Protein 2NUJ (pdb70)

Foldseek 3Di:
DDDAPDWDAPVNCVVLVNDPPFGTKGKDFDDPVQADPVAKRDPCVVVVVVVVRCPVVCVVLVQFPPDPFHWDKDWDDKDKDFADIHSWMWMKTDAWQDDDFFKTKKIWIWTGDPHIDTGMMMMTIIGTPGPVRDGGDTRDPSNQVCNCPVSVHPHD/DDDAPDWDAPVVCVVLVNDPPFGTKGKDFDDPVQADPVAKRDPCVVVVRVVVRCPVVCVVLVQAPPDDQHWDKDWDDKDKDFADIHSWMWMKTDAWQADDFFKTKKIWIWTRDVDTDTGMMMMIIMGTAGPVRPGTDTRDPSNVVSNCVPSVHPND

Nearest PDB structures (foldseek):
  2nuj-assembly1_A  TM=1.004E+00  e=1.899E-29  Jannaschia
  5byu-assembly1_A  TM=8.561E-01  e=5.286E-08  Legionella pneumophila subsp. pneumophila str. Philadelphia 1
  5v10-asse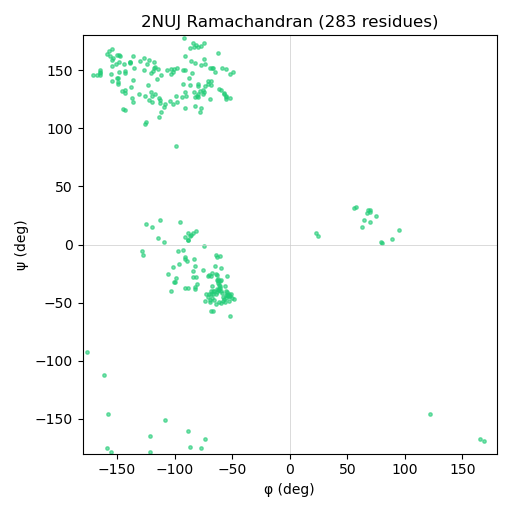mbly1_B-2  TM=8.901E-01  e=3.994E-07  Pseudomonas aeruginosa PAO1
  4k00-assembly1_A  TM=8.108E-01  e=1.228E-06  Synechocystis sp. PCC 6803 substr. Kazusa
  2cye-assembly3_C  TM=8.036E-01  e=7.005E-07  Thermus thermophilus HB8

B-factor: mean 29.9, std 9.18, range [13.01, 72.06]

Sequence (312 aa):
LPPYHTPLPAETLRALSIPAPWTFGLADRVRFGELDAIGHVNHTAYLLRRWYESFRLPFLKARHVTDYGPTSPRLVLKQVHCTYLAEGGEDYVITGRVSNNFRTTTSFTTEFACWRLGDAVECTSEGSAVVVLLNRDGSGRYPIPEAGRASFVTEDGVLAALPPYHTPLPAETLRALSIPAPWTFGLADRRVRFGELDAIGHVNHTAYLRRWYESFRLPFLKARHVTDYGPTSPRLVLKQVHCTYLAEGGEDYVITGRRVSNFRTTSFTEFACWRLGDAVECTSEGSAVVVVLLNRDGSGRYPIPEAGRASFVTEDGVLAA

CATH classification: 3.10.129.10

Secondary structure (DSSP, 8-state):
-PPSSS-EEHHHHHHTTPPTT--EEEEEE--GGGB-TTSSB-HHHHHHHHHHHHHHHHHHTTS---SSSSPEEEEEEEEEEE------EEEEEE----B-SSEE--EEEEE-SSS-EEEEEEEEEEEEE-TTSSSB-PPPHHHHHHHHHTS-----/-PPSSS-EEHHHHHHTTPPTT--EEEEEE--GGGB-TTSSBPHHHHHHHHHHHHHHHHHHTTS--SSTTSPEEEEEEEEEEE------EEEEEE----B-SSEE--EEEEEESSSEEEEEEEEEEEEEE-TTSS-B-PPPHHHHHHHHHHS-----

Solvent-accessible surface area: 15438 Å² total

InterPro domains:
  IPR029069 HotDog domain superfamily [SSF54637] (8-158)
  IPR050563 4-hydroxybenzoyl-CoA thioesterase [PTHR31793] (29-150)

Structure (mmCIF, N/CA/C/O backbone):
data_2NUJ
#
_entry.id   2NUJ
#
_cell.length_a   78.401
_cell.length_b   78.401
_cell.length_c   151.418
_cell.angle_alpha   90.000
_cell.angle_beta   90.000
_cell.angle_gamma   90.000
#
_symmetry.space_group_name_H-M   'P 41 2 2'
#
loop_
_entity.id
_entity.type
_entity.pdbx_description
1 polymer 'Thioesterase superfamily'
2 non-polymer (4S)-2-METHYL-2,4-PENTANEDIOL
3 water water
#
loop_
_atom_site.group_PDB
_atom_site.id
_atom_site.type_symbol
_atom_site.label_atom_id
_atom_site.label_alt_id
_atom_site.label_comp_id
_atom_site.label_asym_id
_atom_site.label_entity_id
_atom_site.label_seq_id
_atom_site.pdbx_PDB_ins_code
_atom_site.Cartn_x
_atom_site.Cartn_y
_atom_site.Cartn_z
_atom_site.occupancy
_atom_site.B_iso_or_equiv
_atom_site.auth_seq_id
_atom_site.auth_comp_id
_atom_site.auth_asym_id
_atom_site.auth_atom_id
_atom_site.pdbx_PDB_model_num
ATOM 1 N N . LEU A 1 4 ? 51.593 58.620 24.990 1.00 49.37 3 LEU A N 1
ATOM 2 C CA . LEU A 1 4 ? 51.554 58.898 23.519 1.00 47.90 3 LEU A CA 1
ATOM 3 C C . LEU A 1 4 ? 52.960 58.838 22.918 1.00 44.73 3 LEU A C 1
ATOM 4 O O . LEU A 1 4 ? 53.893 59.464 23.441 1.00 44.09 3 LEU A O 1
ATOM 9 N N . PRO A 1 5 ? 53.119 58.090 21.812 1.00 41.35 4 PRO A N 1
ATOM 10 C CA . PRO A 1 5 ? 54.434 58.051 21.164 1.00 37.99 4 PRO A CA 1
ATOM 11 C C . PRO A 1 5 ? 54.534 59.315 20.307 1.00 33.93 4 PRO A C 1
ATOM 12 O O . PRO A 1 5 ? 53.539 60.018 20.159 1.00 33.15 4 PRO A O 1
ATOM 16 N N . PRO A 1 6 ? 55.705 59.605 19.737 1.00 31.76 5 PRO A N 1
ATOM 17 C CA . PRO A 1 6 ? 55.793 60.682 18.721 1.00 28.79 5 PRO A CA 1
ATOM 18 C C . PRO A 1 6 ? 55.019 60.313 17.448 1.00 27.17 5 PRO A C 1
ATOM 19 O O . PRO A 1 6 ? 54.839 59.137 17.175 1.00 24.80 5 PRO A O 1
ATOM 23 N N . TYR A 1 7 ? 54.523 61.317 16.718 1.00 25.55 6 TYR A N 1
ATOM 24 C CA . TYR A 1 7 ? 53.796 61.066 15.514 1.00 22.94 6 TYR A CA 1
ATOM 25 C C . TYR A 1 7 ? 54.736 61.051 14.354 1.00 22.48 6 TYR A C 1
ATOM 26 O O . TYR A 1 7 ? 55.835 61.542 14.463 1.00 25.27 6 TYR A O 1
ATOM 35 N N . HIS A 1 8 ? 54.284 60.473 13.239 1.00 23.20 7 HIS A N 1
ATOM 36 C CA . HIS A 1 8 ? 54.962 60.520 11.979 1.00 24.40 7 HIS A CA 1
ATOM 37 C C . HIS A 1 8 ? 56.401 59.990 12.060 1.00 28.47 7 HIS A C 1
ATOM 38 O O . HIS A 1 8 ? 57.281 60.431 11.276 1.00 25.93 7 HIS A O 1
ATOM 45 N N . THR A 1 9 ? 56.618 59.034 12.961 1.00 25.94 8 THR A N 1
ATOM 46 C CA . THR A 1 9 ? 57.941 58.480 13.267 1.00 29.03 8 THR A CA 1
ATOM 47 C C . THR A 1 9 ? 57.848 56.942 13.390 1.00 25.43 8 THR A C 1
ATOM 48 O O . THR A 1 9 ? 57.039 56.462 14.149 1.00 22.54 8 THR A O 1
ATOM 52 N N . PRO A 1 10 ? 58.651 56.180 12.651 1.00 26.15 9 PRO A N 1
ATOM 53 C CA . PRO A 1 10 ? 58.621 54.723 12.833 1.00 27.13 9 PRO A CA 1
ATOM 54 C C . PRO A 1 10 ? 58.777 54.270 14.298 1.00 26.87 9 PRO A C 1
ATOM 55 O O . PRO A 1 10 ? 59.697 54.707 15.009 1.00 23.55 9 PRO A O 1
ATOM 59 N N . LEU A 1 11 ? 57.821 53.455 14.735 1.00 23.84 10 LEU A N 1
ATOM 60 C CA . LEU A 1 11 ? 57.746 52.963 16.101 1.00 24.12 10 LEU A CA 1
ATOM 61 C C . LEU A 1 11 ? 58.100 51.511 16.016 1.00 22.19 10 LEU A C 1
ATOM 62 O O . LEU A 1 11 ? 57.442 50.742 15.275 1.00 21.76 10 LEU A O 1
ATOM 67 N N . PRO A 1 12 ? 59.193 51.143 16.691 1.00 23.99 11 PRO A N 1
ATOM 68 C CA . PRO A 1 12 ? 59.679 49.780 16.676 1.00 22.97 11 PRO A CA 1
ATOM 69 C C . PRO A 1 12 ? 58.856 48.819 17.584 1.00 22.62 11 PRO A C 1
ATOM 70 O O . PRO A 1 12 ? 57.984 49.241 18.358 1.00 21.11 11 PRO A O 1
ATOM 74 N N . ALA A 1 13 ? 59.135 47.525 17.468 1.00 22.91 12 ALA A N 1
ATOM 75 C CA . ALA A 1 13 ? 58.366 46.532 18.192 1.00 22.90 12 ALA A CA 1
ATOM 76 C C . ALA A 1 13 ? 58.245 46.863 19.689 1.00 24.15 12 ALA A C 1
ATOM 77 O O . ALA A 1 13 ? 57.159 46.740 20.258 1.00 23.14 12 ALA A O 1
ATOM 79 N N . GLU A 1 14 ? 59.360 47.234 20.342 1.00 25.29 13 GLU A N 1
ATOM 80 C CA . GLU A 1 14 ? 59.332 47.491 21.778 1.00 26.68 13 GLU A CA 1
ATOM 81 C C . GLU A 1 14 ? 58.377 48.667 22.139 1.00 24.52 13 GLU A C 1
ATOM 82 O O . GLU A 1 14 ? 57.724 48.663 23.165 1.00 26.20 13 GLU A O 1
ATOM 88 N N . THR A 1 15 ? 58.283 49.668 21.280 1.00 26.50 14 THR A N 1
ATOM 89 C CA . THR A 1 15 ? 57.351 50.768 21.497 1.00 25.34 14 THR A CA 1
ATOM 90 C C . THR A 1 15 ? 55.891 50.258 21.352 1.00 25.45 14 THR A C 1
ATOM 91 O O . THR A 1 15 ? 55.064 50.557 22.181 1.00 24.81 14 THR A O 1
ATOM 95 N N . LEU A 1 16 ? 55.630 49.421 20.345 1.00 20.64 15 LEU A N 1
ATOM 96 C CA . LEU A 1 16 ? 54.338 48.790 20.130 1.00 25.58 15 LEU A CA 1
ATOM 97 C C . LEU A 1 16 ? 53.865 47.955 21.335 1.00 26.02 15 LEU A C 1
ATOM 98 O O . LEU A 1 16 ? 52.727 48.097 21.796 1.00 25.76 15 LEU A O 1
ATOM 103 N N . ARG A 1 17 ? 54.738 47.106 21.863 1.00 27.43 16 ARG A N 1
ATOM 104 C CA . ARG A 1 17 ? 54.394 46.330 23.060 1.00 26.73 16 ARG A CA 1
ATOM 105 C C . ARG A 1 17 ? 54.102 47.221 24.263 1.00 26.40 16 ARG A C 1
ATOM 106 O O . ARG A 1 17 ? 53.192 46.955 25.018 1.00 25.61 16 ARG A O 1
ATOM 114 N N . ALA A 1 18 ? 54.856 48.289 24.427 1.00 26.02 17 ALA A N 1
ATOM 115 C CA . ALA A 1 18 ? 54.568 49.222 25.502 1.00 29.68 17 ALA A CA 1
ATOM 116 C C . ALA A 1 18 ? 53.222 49.890 25.316 1.00 31.82 17 ALA A C 1
ATOM 117 O O . ALA A 1 18 ? 52.648 50.316 26.286 1.00 28.45 17 ALA A O 1
ATOM 119 N N . LEU A 1 19 ? 52.725 49.997 24.075 1.00 29.57 18 LEU A N 1
ATOM 120 C CA . LEU A 1 19 ? 51.391 50.540 23.810 1.00 30.22 18 LEU A CA 1
ATOM 121 C C . LEU A 1 19 ? 50.330 49.447 23.792 1.00 32.12 18 LEU A C 1
ATOM 122 O O . LEU A 1 19 ? 49.187 49.718 23.449 1.00 33.21 18 LEU A O 1
ATOM 127 N N . SER A 1 20 ? 50.716 48.224 24.142 1.00 31.70 19 SER A N 1
ATOM 128 C CA . SER A 1 20 ? 49.813 47.074 24.154 1.00 35.83 19 SER A CA 1
ATOM 129 C C . SER A 1 20 ? 49.405 46.639 22.766 1.00 32.89 19 SER A C 1
ATOM 130 O O . SER A 1 20 ? 48.338 46.097 22.608 1.00 31.16 19 SER A O 1
ATOM 133 N N . ILE A 1 21 ? 50.265 46.854 21.773 1.00 30.63 20 ILE A N 1
ATOM 134 C CA . ILE A 1 21 ? 50.019 46.419 20.416 1.00 26.74 20 ILE A CA 1
ATOM 135 C C . ILE A 1 21 ? 50.858 45.158 20.233 1.00 26.91 20 ILE A C 1
ATOM 136 O O . ILE A 1 21 ? 52.056 45.215 20.415 1.00 22.96 20 ILE A O 1
ATOM 141 N N . PRO A 1 22 ? 50.215 44.020 19.909 1.00 26.86 21 PRO A N 1
ATOM 142 C CA . PRO A 1 22 ? 50.865 42.731 19.960 1.00 28.90 21 PRO A CA 1
ATOM 143 C C . PRO A 1 22 ? 51.625 42.314 18.728 1.00 29.52 21 PRO A C 1
ATOM 144 O O . PRO A 1 22 ? 51.483 42.889 17.640 1.00 28.41 21 PRO A O 1
ATOM 148 N N . ALA A 1 23 ? 52.383 41.250 18.901 1.00 28.79 22 ALA A N 1
ATOM 149 C CA . ALA A 1 23 ? 52.851 40.492 17.767 1.00 31.84 22 ALA A CA 1
ATOM 150 C C . ALA A 1 23 ? 51.643 40.223 16.891 1.00 32.70 22 ALA A C 1
ATOM 151 O O . ALA A 1 23 ? 50.509 40.085 17.392 1.00 33.26 22 ALA A O 1
ATOM 153 N N . PRO A 1 24 ? 51.870 40.138 15.584 1.00 31.22 23 PRO A N 1
ATOM 154 C CA . PRO A 1 24 ? 53.180 40.156 14.879 1.00 32.41 23 PRO A CA 1
ATOM 155 C C . PRO A 1 24 ? 53.754 41.545 14.479 1.00 31.46 23 PRO A C 1
ATOM 156 O O . PRO A 1 24 ? 54.783 41.625 13.801 1.00 33.97 23 PRO A O 1
ATOM 160 N N . TRP A 1 25 ? 53.158 42.614 14.959 1.00 29.35 24 TRP A N 1
ATOM 161 C CA . TRP A 1 25 ? 53.500 43.948 14.470 1.00 27.67 24 TRP A CA 1
ATOM 162 C C . TRP A 1 25 ? 54.830 44.423 15.017 1.00 24.65 24 TRP A C 1
ATOM 163 O O . TRP A 1 25 ? 55.080 44.293 16.215 1.00 24.64 24 TRP A O 1
ATOM 174 N N . THR A 1 26 ? 55.690 44.951 14.136 1.00 22.42 25 THR A N 1
ATOM 175 C CA . THR A 1 26 ? 57.014 45.453 14.509 1.00 23.24 25 THR A CA 1
ATOM 176 C C . THR A 1 26 ? 57.308 46.864 14.035 1.00 24.87 25 THR A C 1
ATOM 177 O O . THR A 1 26 ? 58.332 47.407 14.382 1.00 25.46 25 THR A O 1
ATOM 181 N N . PHE A 1 27 ? 56.418 47.451 13.246 1.00 24.17 26 PHE A N 1
ATOM 182 C CA . PHE A 1 27 ? 56.636 48.763 12.589 1.00 23.35 26 PHE A CA 1
ATOM 183 C C . PHE A 1 27 ? 55.330 49.527 12.584 1.00 24.61 26 PHE A C 1
ATOM 184 O O . PHE A 1 27 ? 54.358 49.105 11.946 1.00 20.94 26 PHE A O 1
ATOM 192 N N . GLY A 1 28 ? 55.299 50.656 13.301 1.00 23.72 27 GLY A N 1
ATOM 193 C CA . GLY A 1 28 ? 54.069 51.429 13.508 1.00 22.90 27 GLY A CA 1
ATOM 194 C C . GLY A 1 28 ? 54.282 52.910 13.187 1.00 23.79 27 GLY A C 1
ATOM 195 O O . GLY A 1 28 ? 55.429 53.429 13.151 1.00 22.44 27 GLY A O 1
ATOM 196 N N . LEU A 1 29 ? 53.202 53.590 12.899 1.00 25.32 28 LEU A N 1
ATOM 197 C CA . LEU A 1 29 ? 53.281 55.037 12.677 1.00 23.34 28 LEU A CA 1
ATOM 198 C C . LEU A 1 29 ? 52.044 55.625 13.252 1.00 24.33 28 LEU A C 1
ATOM 199 O O . LEU A 1 29 ? 50.919 55.179 12.918 1.00 26.71 28 LEU A O 1
ATOM 204 N N . ALA A 1 30 ? 52.232 56.659 14.072 1.00 23.87 29 ALA A N 1
ATOM 205 C CA . ALA A 1 30 ? 51.131 57.266 14.789 1.00 23.59 29 ALA A CA 1
ATOM 206 C C . ALA A 1 30 ? 50.653 58.577 14.127 1.00 23.72 29 ALA A C 1
ATOM 207 O O . ALA A 1 30 ? 51.449 59.317 13.509 1.00 23.85 29 ALA A O 1
ATOM 209 N N . ASP A 1 31 ? 49.354 58.843 14.261 1.00 23.77 30 ASP A N 1
ATOM 210 C CA . ASP A 1 31 ? 48.736 60.079 13.761 1.00 24.72 30 ASP A CA 1
ATOM 211 C C . ASP A 1 31 ? 47.430 60.249 14.553 1.00 24.18 30 ASP A C 1
ATOM 212 O O . ASP A 1 31 ? 47.172 59.497 15.509 1.00 21.22 30 ASP A O 1
ATOM 217 N N . ARG A 1 32 ? 46.662 61.264 14.182 1.00 22.45 31 ARG A N 1
ATOM 218 C CA . ARG A 1 32 ? 45.428 61.633 14.860 1.00 26.16 31 ARG A CA 1
ATOM 219 C C . ARG A 1 32 ? 44.310 61.953 13.854 1.00 22.42 31 ARG A C 1
ATOM 220 O O . ARG A 1 32 ? 44.540 62.537 12.797 1.00 21.26 31 ARG A O 1
ATOM 228 N N . VAL A 1 33 ? 43.105 61.535 14.193 1.00 21.75 32 VAL A N 1
ATOM 229 C CA . VAL A 1 33 ? 41.951 61.746 13.324 1.00 19.13 32 VAL A CA 1
ATOM 230 C C . VAL A 1 33 ? 41.697 63.214 13.061 1.00 22.80 32 VAL A C 1
ATOM 231 O O . VAL A 1 33 ? 41.614 64.011 14.006 1.00 22.64 32 VAL A O 1
ATOM 235 N N . ARG A 1 34 ? 41.488 63.565 11.802 1.00 23.49 33 ARG A N 1
ATOM 236 C CA . ARG A 1 34 ? 41.103 64.924 11.425 1.00 24.01 33 ARG A CA 1
ATOM 237 C C . ARG A 1 34 ? 39.602 65.105 11.215 1.00 24.90 33 ARG A C 1
ATOM 238 O O . ARG A 1 34 ? 38.917 64.210 10.774 1.00 22.68 33 ARG A O 1
ATOM 246 N N . PHE A 1 35 ? 39.127 66.316 11.436 1.00 21.69 34 PHE A N 1
ATOM 247 C CA . PHE A 1 35 ? 37.751 66.679 11.135 1.00 22.18 34 PHE A CA 1
ATOM 248 C C . PHE A 1 35 ? 37.303 66.325 9.698 1.00 21.54 34 PHE A C 1
ATOM 249 O O . PHE A 1 35 ? 36.216 65.805 9.521 1.00 23.47 34 PHE A O 1
ATOM 257 N N . GLY A 1 36 ? 38.177 66.577 8.707 1.00 18.45 35 GLY A N 1
ATOM 258 C CA . GLY A 1 36 ? 37.922 66.333 7.290 1.00 18.96 35 GLY A CA 1
ATOM 259 C C . GLY A 1 36 ? 37.747 64.862 6.958 1.00 20.09 35 GLY A C 1
ATOM 260 O O . GLY A 1 36 ? 37.212 64.541 5.945 1.00 27.27 35 GLY A O 1
ATOM 261 N N . GLU A 1 37 ? 38.201 63.971 7.835 1.00 20.62 36 GLU A N 1
ATOM 262 C CA . GLU A 1 37 ? 38.013 62.524 7.687 1.00 21.80 36 GLU A CA 1
ATOM 263 C C . GLU A 1 37 ? 36.685 61.977 8.163 1.00 20.30 36 GLU A C 1
ATOM 264 O O . GLU A 1 37 ? 36.348 60.795 7.875 1.00 19.53 36 GLU A O 1
ATOM 270 N N . LEU A 1 38 ? 35.943 62.807 8.881 1.00 20.31 37 LEU A N 1
ATOM 271 C CA . LEU A 1 38 ? 34.646 62.420 9.384 1.00 19.96 37 LEU A CA 1
ATOM 272 C C . LEU A 1 38 ? 33.521 62.490 8.361 1.00 24.10 37 LEU A C 1
ATOM 273 O O . LEU A 1 38 ? 33.361 63.482 7.644 1.00 22.88 37 LEU A O 1
ATOM 278 N N . ASP A 1 39 ? 32.678 61.465 8.392 1.00 21.54 38 ASP A N 1
ATOM 279 C CA . ASP A 1 39 ? 31.550 61.345 7.461 1.00 24.42 38 ASP A CA 1
ATOM 280 C C . ASP A 1 39 ? 30.358 61.987 8.106 1.00 21.51 38 ASP A C 1
ATOM 281 O O . ASP A 1 39 ? 30.473 62.523 9.203 1.00 24.00 38 ASP A O 1
ATOM 286 N N . ALA A 1 40 ? 29.251 62.018 7.384 1.00 23.92 39 ALA A N 1
ATOM 287 C CA . ALA A 1 40 ? 28.060 62.769 7.788 1.00 25.69 39 ALA A CA 1
ATOM 288 C C . ALA A 1 40 ? 27.457 62.337 9.115 1.00 31.71 39 ALA A C 1
ATOM 289 O O . ALA A 1 40 ? 26.616 63.059 9.657 1.00 33.87 39 ALA A O 1
ATOM 291 N N . ILE A 1 41 ? 27.907 61.219 9.703 1.00 36.84 40 ILE A N 1
ATOM 292 C CA . ILE A 1 41 ? 27.496 60.987 11.106 1.00 38.30 40 ILE A CA 1
ATOM 293 C C . ILE A 1 41 ? 28.535 61.038 12.173 1.00 36.22 40 ILE A C 1
ATOM 294 O O . ILE A 1 41 ? 28.291 60.560 13.288 1.00 36.09 40 ILE A O 1
ATOM 299 N N . GLY A 1 42 ? 29.649 61.690 11.890 1.00 30.57 41 GLY A N 1
ATOM 300 C CA . GLY A 1 42 ? 30.635 61.882 12.929 1.00 27.93 41 GLY A CA 1
ATOM 301 C C . GLY A 1 42 ? 31.642 60.788 13.049 1.00 25.31 41 GLY A C 1
ATOM 302 O O . GLY A 1 42 ? 32.476 60.860 13.939 1.00 26.12 41 GLY A O 1
ATOM 303 N N . HIS A 1 43 ? 31.620 59.798 12.146 1.00 23.63 42 HIS A N 1
ATOM 304 C CA . HIS A 1 43 ? 32.638 58.762 12.149 1.00 23.00 42 HIS A CA 1
ATOM 305 C C . HIS A 1 43 ? 33.639 58.868 11.032 1.00 24.09 42 HIS A C 1
ATOM 306 O O . HIS A 1 43 ? 33.314 59.308 9.925 1.00 22.51 42 HIS A O 1
ATOM 313 N N . VAL A 1 44 ? 34.846 58.400 11.313 1.00 21.76 43 VAL A N 1
ATOM 314 C CA . VAL A 1 44 ? 35.896 58.362 10.308 1.00 22.03 43 VAL A CA 1
ATOM 315 C C . VAL A 1 44 ? 35.332 57.525 9.146 1.00 23.43 43 VAL A C 1
ATOM 316 O O . VAL A 1 44 ? 34.833 56.410 9.344 1.00 21.43 43 VAL A O 1
ATOM 320 N N . ASN A 1 45 ? 35.457 58.074 7.952 1.00 24.40 44 ASN A N 1
ATOM 321 C CA . ASN A 1 45 ? 34.884 57.498 6.754 1.00 24.08 44 ASN A CA 1
ATOM 322 C C . ASN A 1 45 ? 35.744 56.337 6.302 1.00 23.15 44 ASN A C 1
ATOM 323 O O . ASN A 1 45 ? 36.964 56.291 6.579 1.00 21.97 44 ASN A O 1
ATOM 328 N N . HIS A 1 46 ? 35.110 55.402 5.584 1.00 22.64 45 HIS A N 1
ATOM 329 C CA . HIS A 1 46 ? 35.719 54.116 5.308 1.00 24.67 45 HIS A CA 1
ATOM 330 C C . HIS A 1 46 ? 36.980 54.289 4.475 1.00 24.23 45 HIS A C 1
ATOM 331 O O . HIS A 1 46 ? 37.897 53.488 4.604 1.00 22.26 45 HIS A O 1
ATOM 338 N N . THR A 1 47 ? 37.099 55.370 3.684 1.00 20.33 46 THR A N 1
ATOM 339 C CA . THR A 1 47 ? 38.274 55.464 2.867 1.00 19.14 46 THR A CA 1
ATOM 340 C C . THR A 1 47 ? 39.468 56.018 3.628 1.00 23.22 46 THR A C 1
ATOM 341 O O . THR A 1 47 ? 40.614 55.869 3.181 1.00 20.08 46 THR A O 1
ATOM 345 N N . ALA A 1 48 ? 39.217 56.683 4.758 1.00 20.46 47 ALA A N 1
ATOM 346 C CA . ALA A 1 48 ? 40.345 57.271 5.487 1.00 22.62 47 ALA A CA 1
ATOM 347 C C . ALA A 1 48 ? 41.280 56.175 5.951 1.00 22.30 47 ALA A C 1
ATOM 348 O O . ALA A 1 48 ? 42.505 56.301 5.843 1.00 23.07 47 ALA A O 1
ATOM 350 N N . TYR A 1 49 ? 40.723 55.058 6.419 1.00 22.91 48 TYR A N 1
ATOM 351 C CA . TYR A 1 49 ? 41.574 53.923 6.805 1.00 22.41 48 TYR A CA 1
ATOM 352 C C . TYR A 1 49 ? 42.559 53.496 5.703 1.00 23.52 48 TYR A C 1
ATOM 353 O O . TYR A 1 49 ? 43.743 53.204 5.946 1.00 19.24 48 TYR A O 1
ATOM 362 N N A LEU A 1 50 ? 42.032 53.376 4.497 0.50 22.32 49 LEU A N 1
ATOM 363 N N B LEU A 1 50 ? 42.056 53.501 4.481 0.50 22.08 49 LEU A N 1
ATOM 364 C CA A LEU A 1 50 ? 42.821 52.915 3.341 0.50 22.56 49 LEU A CA 1
ATOM 365 C CA B LEU A 1 50 ? 42.850 53.167 3.283 0.50 22.13 49 LEU A CA 1
ATOM 366 C C A LEU A 1 50 ? 43.884 53.930 2.971 0.50 22.00 49 LEU A C 1
ATOM 367 C C B LEU A 1 50 ? 43.976 54.177 3.030 0.50 23.03 49 LEU A C 1
ATOM 368 O O A LEU A 1 50 ? 44.944 53.558 2.441 0.50 21.27 49 LEU A O 1
ATOM 369 O O B LEU A 1 50 ? 45.129 53.785 2.744 0.50 24.80 49 LEU A O 1
ATOM 378 N N A ARG A 1 51 ? 43.587 55.211 3.229 0.50 20.03 50 ARG A N 1
ATOM 379 N N B ARG A 1 51 ? 43.657 55.470 3.123 0.50 20.33 50 ARG A N 1
ATOM 380 C CA A ARG A 1 51 ? 44.544 56.293 3.029 0.50 21.82 50 ARG A CA 1
ATOM 381 C CA B ARG A 1 51 ? 44.683 56.491 3.002 0.50 23.05 50 ARG A CA 1
ATOM 382 C C A ARG A 1 51 ? 45.677 56.213 4.043 0.50 21.02 50 ARG A C 1
ATOM 383 C C B ARG A 1 51 ? 45.738 56.273 4.072 0.50 21.22 50 ARG A C 1
ATOM 384 O O A ARG A 1 51 ? 46.824 56.440 3.702 0.50 21.98 50 ARG A O 1
ATOM 385 O O B ARG A 1 51 ? 46.912 56.423 3.788 0.50 22.77 50 ARG A O 1
ATOM 400 N N . TRP A 1 52 ? 45.327 55.900 5.290 1.00 22.16 51 TRP A N 1
ATOM 401 C CA . TRP A 1 52 ? 46.332 55.696 6.361 1.00 22.80 51 TRP A CA 1
ATOM 402 C C . TRP A 1 52 ? 47.315 54.531 6.018 1.00 22.89 51 TRP A C 1
ATOM 403 O O . TRP A 1 52 ? 48.525 54.623 6.256 1.00 23.29 51 TRP A O 1
ATOM 414 N N . TYR A 1 53 ? 46.762 53.444 5.498 1.00 22.30 52 TYR A N 1
ATOM 415 C CA . TYR A 1 53 ? 47.556 52.282 5.098 1.00 22.63 52 TYR A CA 1
ATOM 416 C C . TYR A 1 53 ? 48.473 52.627 3.923 1.00 21.43 52 TYR A C 1
ATOM 417 O O . TYR A 1 53 ? 49.657 52.250 3.875 1.00 22.99 52 TYR A O 1
ATOM 426 N N . GLU A 1 54 ? 47.947 53.403 2.991 1.00 24.38 53 GLU A N 1
ATOM 427 C CA . GLU A 1 54 ? 48.769 53.932 1.909 1.00 24.26 53 GLU A CA 1
ATOM 428 C C . GLU A 1 54 ? 49.951 54.820 2.370 1.00 23.18 53 GLU A C 1
ATOM 429 O O . GLU A 1 54 ? 51.087 54.696 1.894 1.00 23.90 53 GLU A O 1
ATOM 435 N N . SER A 1 55 ? 49.643 55.795 3.227 1.00 23.55 54 SER A N 1
ATOM 436 C CA . SER A 1 55 ? 50.630 56.668 3.817 1.00 21.63 54 SER A CA 1
ATOM 437 C C . SER A 1 55 ? 51.724 55.850 4.493 1.00 23.33 54 SER A C 1
ATOM 438 O O . SER A 1 55 ? 52.929 56.146 4.403 1.00 23.64 54 SER A O 1
ATOM 441 N N . PHE A 1 56 ? 51.295 54.829 5.200 1.00 21.68 55 PHE A N 1
ATOM 442 C CA . PHE A 1 56 ? 52.216 53.950 5.877 1.00 21.71 55 PHE A CA 1
ATOM 443 C C . PHE A 1 56 ? 53.209 53.274 4.940 1.00 22.71 55 PHE A C 1
ATOM 444 O O . PHE A 1 56 ? 54.412 53.156 5.266 1.00 22.50 55 PHE A O 1
ATOM 452 N N . ARG A 1 57 ? 52.717 52.837 3.788 1.00 20.77 56 ARG A N 1
ATOM 453 C CA . ARG A 1 57 ? 53.536 52.081 2.860 1.00 24.45 56 ARG A CA 1
ATOM 454 C C . ARG A 1 57 ? 54.753 52.842 2.376 1.00 23.14 56 ARG A C 1
ATOM 455 O O . ARG A 1 57 ? 55.759 52.236 2.039 1.00 23.23 56 ARG A O 1
ATOM 463 N N . LEU A 1 58 ? 54.673 54.169 2.288 1.00 25.87 57 LEU A N 1
ATOM 464 C CA . LEU A 1 58 ? 55.753 54.946 1.664 1.00 25.57 57 LEU A CA 1
ATOM 465 C C . LEU A 1 58 ? 57.084 54.887 2.496 1.00 22.04 57 LEU A C 1
ATOM 466 O O . LEU A 1 58 ? 58.112 54.446 1.971 1.00 27.51 57 LEU A O 1
ATOM 471 N N . PRO A 1 59 ? 57.063 55.293 3.764 1.00 21.58 58 PRO A N 1
ATOM 472 C CA . PRO A 1 59 ? 58.254 55.121 4.607 1.00 23.57 58 PRO A CA 1
ATOM 473 C C . PRO A 1 59 ? 58.617 53.648 4.817 1.00 24.85 58 PRO A C 1
ATOM 474 O O . PRO A 1 59 ? 59.783 53.301 4.864 1.00 24.06 58 PRO A O 1
ATOM 478 N N . PHE A 1 60 ? 57.614 52.809 4.968 1.00 23.00 59 PHE A N 1
ATOM 479 C CA . PHE A 1 60 ? 57.841 51.394 5.219 1.00 25.44 59 PHE A CA 1
ATOM 480 C C . PHE A 1 60 ? 58.689 50.754 4.065 1.00 25.46 59 PHE A C 1
ATOM 481 O O . PHE A 1 60 ? 59.661 50.053 4.317 1.00 27.17 59 PHE A O 1
ATOM 489 N N . LEU A 1 61 ? 58.357 51.048 2.825 1.00 24.27 60 LEU A N 1
ATOM 490 C CA . LEU A 1 61 ? 59.008 50.409 1.694 1.00 24.52 60 LEU A CA 1
ATOM 491 C C . LEU A 1 61 ? 60.417 50.940 1.439 1.00 25.82 60 LEU A C 1
ATOM 492 O O . LEU A 1 61 ? 61.242 50.237 0.863 1.00 25.79 60 LEU A O 1
ATOM 497 N N . LYS A 1 62 ? 60.688 52.157 1.926 1.00 25.71 61 LYS A N 1
ATOM 498 C CA . LYS A 1 62 ? 62.019 52.699 1.961 1.00 28.41 61 LYS A CA 1
ATOM 499 C C . LYS A 1 62 ? 62.823 51.994 3.075 1.00 26.82 61 LYS A C 1
ATOM 500 O O . LYS A 1 62 ? 63.937 51.531 2.837 1.00 25.79 61 LYS A O 1
ATOM 506 N N . ALA A 1 63 ? 62.241 51.894 4.266 1.00 25.41 62 ALA A N 1
ATOM 507 C CA . ALA A 1 63 ? 62.876 51.145 5.375 1.00 25.40 62 ALA A CA 1
ATOM 508 C C . ALA A 1 63 ? 63.184 49.704 5.012 1.00 26.30 62 ALA A C 1
ATOM 509 O O . ALA A 1 63 ? 64.197 49.171 5.473 1.00 24.73 62 ALA A O 1
ATOM 511 N N . ARG A 1 64 ? 62.316 49.079 4.207 1.00 22.98 63 ARG A N 1
ATOM 512 C CA . ARG A 1 64 ? 62.528 47.694 3.804 1.00 23.70 63 ARG A CA 1
ATOM 513 C C . ARG A 1 64 ? 63.386 47.514 2.525 1.00 25.91 63 ARG A C 1
ATOM 514 O O . ARG A 1 64 ? 63.544 46.399 2.037 1.00 26.22 63 ARG A O 1
ATOM 522 N N . HIS A 1 65 ? 63.899 48.615 1.982 1.00 25.34 64 HIS A N 1
ATOM 523 C CA . HIS A 1 65 ? 64.858 48.622 0.915 1.00 22.69 64 HIS A CA 1
ATOM 524 C C . HIS A 1 65 ? 64.331 48.296 -0.433 1.00 24.90 64 HIS A C 1
ATOM 525 O O . HIS A 1 65 ? 65.079 47.788 -1.326 1.00 26.58 64 HIS A O 1
ATOM 532 N N . VAL A 1 66 ? 63.034 48.526 -0.602 1.00 27.17 65 VAL A N 1
ATOM 533 C CA . VAL A 1 66 ? 62.377 48.252 -1.860 1.00 26.12 65 VAL A CA 1
ATOM 534 C C . VAL A 1 66 ? 62.594 49.407 -2.854 1.00 25.67 65 VAL A C 1
ATOM 535 O O . VAL A 1 66 ? 62.794 49.179 -4.062 1.00 24.80 65 VAL A O 1
ATOM 539 N N . THR A 1 67 ? 62.597 50.629 -2.330 1.00 24.94 66 THR A N 1
ATOM 540 C CA . THR A 1 67 ? 62.675 51.835 -3.141 1.00 26.25 66 THR A CA 1
ATOM 541 C C . THR A 1 67 ? 63.261 52.970 -2.323 1.00 28.56 66 THR A C 1
ATOM 542 O O . THR A 1 67 ? 63.082 53.023 -1.096 1.00 29.43 66 THR A O 1
ATOM 546 N N . ASP A 1 68 ? 64.012 53.843 -2.986 1.00 29.20 67 ASP A N 1
ATOM 547 C CA . ASP A 1 68 ? 64.444 55.104 -2.362 1.00 31.40 67 ASP A CA 1
ATOM 548 C C . ASP A 1 68 ? 63.732 56.277 -2.978 1.00 32.90 67 ASP A C 1
ATOM 549 O O . ASP A 1 68 ? 63.990 57.412 -2.613 1.00 34.66 67 ASP A O 1
ATOM 554 N N . TYR A 1 69 ? 62.831 55.995 -3.910 1.00 29.92 68 TYR A N 1
ATOM 555 C CA . TYR A 1 69 ? 62.005 57.030 -4.546 1.00 35.84 68 TYR A CA 1
ATOM 556 C C . TYR A 1 69 ? 62.813 58.035 -5.373 1.00 37.33 68 TYR A C 1
ATOM 557 O O . TYR A 1 69 ? 62.328 59.125 -5.652 1.00 38.93 68 TYR A O 1
ATOM 566 N N . GLY A 1 70 ? 64.006 57.662 -5.786 1.00 40.37 69 GLY A N 1
ATOM 567 C CA . GLY A 1 70 ? 64.757 58.475 -6.718 1.00 43.56 69 GLY A CA 1
ATOM 568 C C . GLY A 1 70 ? 64.216 58.402 -8.143 1.00 47.04 69 GLY A C 1
ATOM 569 O O . GLY A 1 70 ? 63.319 57.597 -8.450 1.00 45.61 69 GLY A O 1
ATOM 570 N N . PRO A 1 71 ? 64.775 59.241 -9.043 1.00 50.36 70 PRO A N 1
ATOM 571 C CA . PRO A 1 71 ? 64.431 59.167 -10.472 1.00 50.77 70 PRO A CA 1
ATOM 572 C C . PRO A 1 71 ? 64.625 57.747 -11.107 1.00 52.31 70 PRO A C 1
ATOM 573 O O . PRO A 1 71 ? 63.916 57.399 -12.060 1.00 55.03 70 PRO A O 1
ATOM 577 N N . THR A 1 72 ? 65.535 56.934 -10.560 1.00 50.18 71 THR A N 1
ATOM 578 C CA . THR A 1 72 ? 65.804 55.596 -11.099 1.00 47.50 71 THR A CA 1
ATOM 579 C C . THR A 1 72 ? 64.822 54.528 -10.571 1.00 46.93 71 THR A C 1
ATOM 580 O O . THR A 1 72 ? 64.516 53.555 -11.271 1.00 48.48 71 THR A O 1
ATOM 584 N N . SER A 1 73 ? 64.289 54.742 -9.362 1.00 43.42 72 SER A N 1
ATOM 585 C CA . SER A 1 73 ? 63.639 53.679 -8.569 1.00 39.88 72 SER A CA 1
ATOM 586 C C . SER A 1 73 ? 62.394 53.076 -9.235 1.00 38.33 72 SER A C 1
ATOM 587 O O . SER A 1 73 ? 61.801 53.702 -10.136 1.00 41.22 72 SER A O 1
ATOM 590 N N . PRO A 1 74 ? 61.945 51.913 -8.739 1.00 33.96 73 PRO A N 1
ATOM 591 C CA . PRO A 1 74 ? 60.774 51.265 -9.346 1.00 33.91 73 PRO A CA 1
ATOM 592 C C . PRO A 1 74 ? 59.467 52.017 -9.159 1.00 30.83 73 PRO A C 1
ATOM 593 O O . PRO A 1 74 ? 59.302 52.734 -8.186 1.00 30.57 73 PRO A O 1
ATOM 597 N N . ARG A 1 75 ? 58.563 51.831 -10.111 1.00 28.94 74 ARG A N 1
ATOM 598 C CA . ARG A 1 75 ? 57.222 52.279 -9.975 1.00 30.91 74 ARG A CA 1
ATOM 599 C C . ARG A 1 75 ? 56.418 51.271 -9.104 1.00 28.86 74 ARG A C 1
ATOM 600 O O . ARG A 1 75 ? 56.403 50.075 -9.351 1.00 28.71 74 ARG A O 1
ATOM 608 N N . LEU A 1 76 ? 55.726 51.789 -8.102 1.00 28.51 75 LEU A N 1
ATOM 609 C CA . LEU A 1 76 ? 54.912 50.979 -7.216 1.00 28.17 75 LEU A CA 1
ATOM 610 C C . LEU A 1 76 ? 53.474 51.062 -7.713 1.00 29.51 75 LEU A C 1
ATOM 611 O O . LEU A 1 76 ? 52.920 52.151 -7.867 1.00 31.03 75 LEU A O 1
ATOM 616 N N . VAL A 1 77 ? 52.889 49.913 -8.005 1.00 29.34 76 VAL A N 1
ATOM 617 C CA . VAL A 1 77 ? 51.534 49.874 -8.553 1.00 27.89 76 VAL A CA 1
ATOM 618 C C . VAL A 1 77 ? 50.657 49.052 -7.635 1.00 26.17 76 VAL A C 1
ATOM 619 O O . VAL A 1 77 ? 50.940 47.894 -7.319 1.00 27.09 76 VAL A O 1
ATOM 623 N N . LEU A 1 78 ? 49.585 49.657 -7.185 1.00 26.52 77 LEU A N 1
ATOM 624 C CA . LEU A 1 78 ? 48.593 48.946 -6.360 1.00 26.01 77 LEU A CA 1
ATOM 625 C C . LEU A 1 78 ? 47.601 48.120 -7.193 1.00 26.20 77 LEU A C 1
ATOM 626 O O . LEU A 1 78 ? 46.984 48.646 -8.103 1.00 26.80 77 LEU A O 1
ATOM 631 N N . LYS A 1 79 ? 47.448 46.834 -6.899 1.00 23.84 78 LYS A N 1
ATOM 632 C CA . LYS A 1 79 ? 46.549 45.988 -7.666 1.00 24.48 78 LYS A CA 1
ATOM 633 C C . LYS A 1 79 ? 45.282 45.660 -6.943 1.00 24.67 78 LYS A C 1
ATOM 634 O O . LYS A 1 79 ? 44.287 45.373 -7.587 1.00 22.60 78 LYS A O 1
ATOM 640 N N . GLN A 1 80 ? 45.314 45.692 -5.615 1.00 23.73 79 GLN A N 1
ATOM 641 C CA . GLN A 1 80 ? 44.157 45.256 -4.823 1.00 25.12 79 GLN A CA 1
ATOM 642 C C . GLN A 1 80 ? 44.295 45.728 -3.383 1.00 24.95 79 GLN A C 1
ATOM 643 O O . GLN A 1 80 ? 45.416 45.851 -2.852 1.00 24.46 79 GLN A O 1
ATOM 649 N N . VAL A 1 81 ? 43.153 46.006 -2.745 1.00 22.20 80 VAL A N 1
ATOM 650 C CA . VAL A 1 81 ? 43.107 46.282 -1.290 1.00 24.70 80 VAL A CA 1
ATOM 651 C C . VAL A 1 81 ? 41.901 45.583 -0.700 1.00 22.40 80 VAL A C 1
ATOM 652 O O . VAL A 1 81 ? 40.938 45.287 -1.419 1.00 23.03 80 VAL A O 1
ATOM 656 N N . HIS A 1 82 ? 41.953 45.322 0.603 1.00 24.49 81 HIS A N 1
ATOM 657 C CA . HIS A 1 82 ? 40.773 44.923 1.377 1.00 25.81 81 HIS A CA 1
ATOM 658 C C . HIS A 1 82 ? 40.851 45.763 2.654 1.00 26.96 81 HIS A C 1
ATOM 659 O O . HIS A 1 82 ? 41.957 46.151 3.115 1.00 25.14 81 HIS A O 1
ATOM 666 N N . CYS A 1 83 ? 39.704 46.046 3.240 1.00 24.07 82 CYS A N 1
ATOM 667 C CA . CYS A 1 83 ? 39.682 46.731 4.508 1.00 24.16 82 CYS A CA 1
ATOM 668 C C . CYS A 1 83 ? 38.470 46.287 5.300 1.00 25.11 82 CYS A C 1
ATOM 669 O O . CYS A 1 83 ? 37.411 46.090 4.742 1.00 20.75 82 CYS A O 1
ATOM 672 N N . THR A 1 84 ? 38.657 46.095 6.597 1.00 24.16 83 THR A N 1
ATOM 673 C CA . THR A 1 84 ? 37.589 45.703 7.506 1.00 25.71 83 THR A CA 1
ATOM 674 C C . THR A 1 84 ? 37.400 46.761 8.532 1.00 25.10 83 THR A C 1
ATOM 675 O O . THR A 1 84 ? 38.341 47.495 8.849 1.00 29.55 83 THR A O 1
ATOM 679 N N . TYR A 1 85 ? 36.169 46.855 9.034 1.00 21.95 84 TYR A N 1
ATOM 680 C CA . TYR A 1 85 ? 35.752 47.940 9.919 1.00 22.24 84 TYR A CA 1
ATOM 681 C C . TYR A 1 85 ? 35.194 47.306 11.160 1.00 26.50 84 TYR A C 1
ATOM 682 O O . TYR A 1 85 ? 34.075 46.774 11.172 1.00 27.09 84 TYR A O 1
ATOM 691 N N . LEU A 1 86 ? 36.010 47.347 12.205 1.00 26.88 85 LEU A N 1
ATOM 692 C CA . LEU A 1 86 ? 35.773 46.623 13.431 1.00 26.42 85 LEU A CA 1
ATOM 693 C C . LEU A 1 86 ? 35.195 47.543 14.503 1.00 26.64 85 LEU A C 1
ATOM 694 O O . LEU A 1 86 ? 34.464 47.093 15.344 1.00 28.36 85 LEU A O 1
ATOM 699 N N . ALA A 1 87 ? 35.567 48.823 14.507 1.00 26.62 86 ALA A N 1
ATOM 700 C CA . ALA A 1 87 ? 35.021 49.760 15.478 1.00 25.47 86 ALA A CA 1
ATOM 701 C C . ALA A 1 87 ? 35.070 51.167 14.931 1.00 27.93 86 ALA A C 1
ATOM 702 O O . ALA A 1 87 ? 36.044 51.560 14.262 1.00 27.91 86 ALA A O 1
ATOM 704 N N . GLU A 1 88 ? 34.021 51.939 15.199 1.00 25.57 87 GLU A N 1
ATOM 705 C CA . GLU A 1 88 ? 33.953 53.313 14.701 1.00 29.42 87 GLU A CA 1
ATOM 706 C C . GLU A 1 88 ? 34.892 54.192 15.463 1.00 28.05 87 GLU A C 1
ATOM 707 O O . GLU A 1 88 ? 35.175 53.935 16.628 1.00 26.99 87 GLU A O 1
ATOM 721 N N . GLY A 1 90 ? 35.881 58.442 16.127 1.00 26.22 89 GLY A N 1
ATOM 722 C CA . GLY A 1 90 ? 35.480 59.843 16.010 1.00 24.26 89 GLY A CA 1
ATOM 723 C C . GLY A 1 90 ? 36.623 60.799 16.096 1.00 26.19 89 GLY A C 1
ATOM 724 O O . GLY A 1 90 ? 37.814 60.415 16.094 1.00 22.94 89 GLY A O 1
ATOM 733 N N . GLY A 1 92 ? 39.411 63.365 16.642 1.00 27.75 91 GLY A N 1
ATOM 734 C CA . GLY A 1 92 ? 40.564 63.571 17.491 1.00 28.16 91 GLY A CA 1
ATOM 735 C C . GLY A 1 92 ? 41.192 62.363 18.136 1.00 26.14 91 GLY A C 1
ATOM 736 O O . GLY A 1 92 ? 42.071 62.516 18.961 1.00 28.76 91 GLY A O 1
ATOM 737 N N . GLU A 1 93 ? 40.797 61.157 17.751 1.00 24.05 92 GLU A N 1
ATOM 738 C CA . GLU A 1 93 ? 41.374 59.970 18.344 1.00 22.66 92 GLU A CA 1
ATOM 739 C C . GLU A 1 93 ? 42.786 59.837 17.848 1.00 24.37 92 GLU A C 1
ATOM 740 O O . GLU A 1 93 ? 43.066 60.110 16.688 1.00 23.51 92 GLU A O 1
ATOM 746 N N . ASP A 1 94 ? 43.681 59.478 18.743 1.00 21.38 93 ASP A N 1
ATOM 747 C CA . ASP A 1 94 ? 45.013 59.112 18.337 1.00 20.23 93 ASP A CA 1
ATOM 748 C C . ASP A 1 94 ? 45.020 57.629 17.949 1.00 19.79 93 ASP A C 1
ATOM 749 O O . ASP A 1 94 ? 44.310 56.806 18.572 1.00 22.30 93 ASP A O 1
ATOM 754 N N . TYR A 1 95 ? 45.875 57.287 16.979 1.00 20.26 94 TYR A N 1
ATOM 755 C CA . TYR A 1 95 ? 46.053 55.897 16.567 1.00 22.37 94 TYR A CA 1
ATOM 756 C C . TYR A 1 95 ? 47.445 55.579 16.050 1.00 24.85 94 TYR A C 1
ATOM 757 O O . TYR A 1 95 ? 48.207 56.448 15.671 1.00 24.07 94 TYR A O 1
ATOM 766 N N . VAL A 1 96 ? 47.729 54.286 16.008 1.00 21.90 95 VAL A N 1
ATOM 767 C CA . VAL A 1 96 ? 48.908 53.782 15.382 1.00 22.53 95 VAL A CA 1
ATOM 768 C C . VAL A 1 96 ? 48.527 52.832 14.257 1.00 2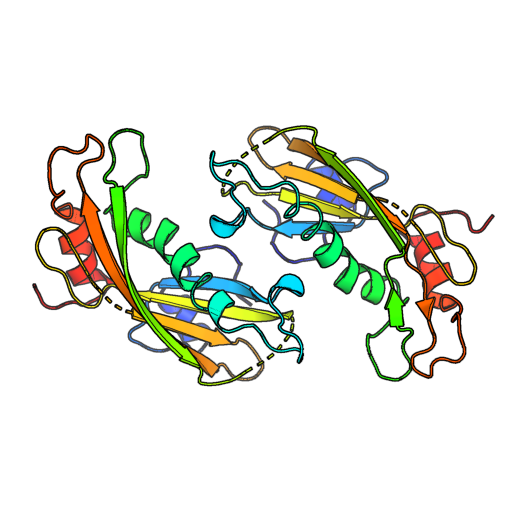0.76 95 VAL A C 1
ATOM 769 O O . VAL A 1 96 ? 47.736 51.909 14.463 1.00 22.92 95 VAL A O 1
ATOM 773 N N . ILE A 1 97 ? 49.089 53.084 13.069 1.00 25.92 96 ILE A N 1
ATOM 774 C CA . ILE A 1 97 ? 48.994 52.154 11.934 1.00 23.14 96 ILE A CA 1
ATOM 775 C C . ILE A 1 97 ? 50.177 51.179 11.984 1.00 24.82 96 ILE A C 1
ATOM 776 O O . ILE A 1 97 ? 51.303 51.611 12.113 1.00 24.18 96 ILE A O 1
ATOM 781 N N . THR A 1 98 ? 49.905 49.867 11.928 1.00 23.26 97 THR A N 1
ATOM 782 C CA . THR A 1 98 ? 50.917 48.838 11.768 1.00 24.04 97 THR A CA 1
ATOM 783 C C . THR A 1 98 ? 50.763 48.188 10.411 1.00 26.34 97 THR A C 1
ATOM 784 O O . THR A 1 98 ? 49.641 48.062 9.888 1.00 22.71 97 THR A O 1
ATOM 788 N N . GLY A 1 99 ? 51.893 47.795 9.824 1.00 25.41 98 GLY A N 1
ATOM 789 C CA . GLY A 1 99 ? 51.882 47.110 8.548 1.00 21.25 98 GLY A CA 1
ATOM 790 C C . GLY A 1 99 ? 53.081 46.193 8.455 1.00 23.72 98 GLY A C 1
ATOM 791 O O . GLY A 1 99 ? 54.121 46.426 9.091 1.00 23.04 98 GLY A O 1
ATOM 792 N N . ARG A 1 100 ? 52.935 45.169 7.635 1.00 24.43 99 ARG A N 1
ATOM 793 C CA . ARG A 1 100 ? 53.979 44.187 7.381 1.00 23.10 99 ARG A CA 1
ATOM 794 C C . ARG A 1 100 ? 53.750 43.580 6.028 1.00 22.38 99 ARG A C 1
ATOM 795 O O . ARG A 1 100 ? 52.627 43.625 5.485 1.00 21.31 99 ARG A O 1
ATOM 803 N N . VAL A 1 101 ? 54.814 43.021 5.466 1.00 22.85 100 VAL A N 1
ATOM 804 C CA . VAL A 1 101 ? 54.703 42.202 4.300 1.00 23.96 100 VAL A CA 1
ATOM 805 C C . VAL A 1 101 ? 54.336 40.807 4.792 1.00 23.75 100 VAL A C 1
ATOM 806 O O . VAL A 1 101 ? 54.962 40.289 5.726 1.00 24.20 100 VAL A O 1
ATOM 810 N N . SER A 1 102 ? 53.319 40.193 4.189 1.00 23.71 101 SER A N 1
ATOM 811 C CA . SER A 1 102 ? 52.888 38.820 4.589 1.00 25.28 101 SER A CA 1
ATOM 812 C C . SER A 1 102 ? 53.269 37.715 3.617 1.00 25.68 101 SER A C 1
ATOM 813 O O . SER A 1 102 ? 53.300 36.544 3.982 1.00 24.20 101 SER A O 1
ATOM 816 N N A ASN A 1 103 ? 53.525 38.098 2.368 0.50 26.25 102 ASN A N 1
ATOM 817 N N B ASN A 1 103 ? 53.497 38.073 2.363 0.50 26.94 102 ASN A N 1
ATOM 818 C CA A ASN A 1 103 ? 53.955 37.184 1.295 0.50 25.41 102 ASN A CA 1
ATOM 819 C CA B ASN A 1 103 ? 54.084 37.150 1.389 0.50 26.58 102 ASN A CA 1
ATOM 820 C C A ASN A 1 103 ? 54.743 37.986 0.262 0.50 24.25 102 ASN A C 1
ATOM 821 C C B ASN A 1 103 ? 54.675 37.933 0.215 0.50 25.05 102 ASN A C 1
ATOM 822 O O A ASN A 1 103 ? 54.592 39.211 0.163 0.50 21.39 102 ASN A O 1
ATOM 823 O O B ASN A 1 103 ? 54.338 39.094 -0.021 0.50 22.91 102 ASN A O 1
ATOM 832 N N . PHE A 1 104 ? 55.603 37.309 -0.480 1.00 25.28 103 PHE A N 1
ATOM 833 C CA . PHE A 1 104 ? 56.273 37.943 -1.599 1.00 26.06 103 PHE A CA 1
ATOM 834 C C . PHE A 1 104 ? 56.730 36.886 -2.593 1.00 25.32 103 PHE A C 1
ATOM 835 O O . PHE A 1 104 ? 57.003 35.736 -2.244 1.00 21.55 103 PHE A O 1
ATOM 843 N N . ARG A 1 105 ? 56.836 37.321 -3.835 1.00 24.00 104 ARG A N 1
ATOM 844 C CA . ARG A 1 105 ? 57.345 36.484 -4.887 1.00 28.44 104 ARG A CA 1
ATOM 845 C C . ARG A 1 105 ? 58.505 37.197 -5.550 1.00 27.69 104 ARG A C 1
ATOM 846 O O . ARG A 1 105 ? 59.405 37.567 -4.852 1.00 31.57 104 ARG A O 1
ATOM 854 N N A THR A 1 106 ? 58.466 37.432 -6.855 0.50 26.77 105 THR A N 1
ATOM 855 N N B THR A 1 106 ? 58.488 37.414 -6.861 0.50 26.96 105 THR A N 1
ATOM 856 C CA A THR A 1 106 ? 59.645 37.921 -7.538 0.50 26.17 105 THR A CA 1
ATOM 857 C CA B THR A 1 106 ? 59.676 37.923 -7.528 0.50 26.50 105 THR A CA 1
ATOM 858 C C A THR A 1 106 ? 59.567 39.429 -7.754 0.50 24.16 105 THR A C 1
ATOM 859 C C B THR A 1 106 ? 59.574 39.434 -7.760 0.50 24.30 105 THR A C 1
ATOM 860 O O A THR A 1 106 ? 60.533 40.137 -7.498 0.50 25.72 105 THR A O 1
ATOM 861 O O B THR A 1 106 ? 60.538 40.150 -7.521 0.50 25.90 105 THR A O 1
ATOM 868 N N . THR A 1 107 ? 58.415 39.914 -8.199 1.00 21.84 106 THR A N 1
ATOM 869 C CA . THR A 1 107 ? 58.233 41.338 -8.492 1.00 21.48 106 THR A CA 1
ATOM 870 C C . THR A 1 107 ? 57.014 41.984 -7.802 1.00 21.27 106 THR A C 1
ATOM 871 O O . THR A 1 107 ? 56.573 43.083 -8.192 1.00 23.79 106 THR A O 1
ATOM 875 N N . SER A 1 108 ? 56.467 41.280 -6.822 1.00 22.58 107 SER A N 1
ATOM 876 C CA . SER A 1 108 ? 55.242 41.675 -6.154 1.00 24.53 107 SER A CA 1
ATOM 877 C C . SER A 1 108 ? 55.144 41.078 -4.764 1.00 26.19 107 SER A C 1
ATOM 878 O O . SER A 1 108 ? 55.853 40.089 -4.438 1.00 26.82 107 SER A O 1
ATOM 881 N N . PHE A 1 109 ? 54.248 41.674 -3.949 1.00 24.30 108 PHE A N 1
ATOM 882 C CA . PHE A 1 109 ? 54.111 41.262 -2.575 1.00 23.12 108 PHE A CA 1
ATOM 883 C C . PHE A 1 109 ? 52.778 41.674 -2.001 1.00 22.88 108 PHE A C 1
ATOM 884 O O . PHE A 1 109 ? 52.117 42.575 -2.525 1.00 21.38 108 PHE A O 1
ATOM 892 N N A THR A 1 110 ? 52.400 41.014 -0.910 0.50 21.47 109 THR A N 1
ATOM 893 N N B THR A 1 110 ? 52.392 40.996 -0.926 0.50 23.34 109 THR A N 1
ATOM 894 C CA A THR A 1 110 ? 51.174 41.334 -0.175 0.50 21.55 109 THR A CA 1
ATOM 895 C CA B THR A 1 110 ? 51.180 41.322 -0.178 0.50 25.06 109 THR A CA 1
ATOM 896 C C A THR A 1 110 ? 51.511 41.860 1.220 0.50 22.94 109 THR A C 1
ATOM 897 C C B THR A 1 110 ? 51.600 41.947 1.157 0.50 25.11 109 THR A C 1
ATOM 898 O O A THR A 1 110 ? 52.346 41.297 1.941 0.50 20.10 109 THR A O 1
ATOM 899 O O B THR A 1 110 ? 52.616 41.567 1.748 0.50 24.28 109 THR A O 1
ATOM 914 N N . GLU A 1 112 ? 49.824 43.352 5.027 1.00 23.62 111 GLU A N 1
ATOM 915 C CA . GLU A 1 112 ? 48.693 43.409 5.921 1.00 23.65 111 GLU A CA 1
ATOM 916 C C . GLU A 1 112 ? 48.883 44.599 6.816 1.00 25.97 111 GLU A C 1
ATOM 917 O O . GLU A 1 112 ? 50.052 44.936 7.156 1.00 20.01 111 GLU A O 1
ATOM 923 N N . PHE A 1 113 ? 47.759 45.155 7.269 1.00 23.37 112 PHE A N 1
ATOM 924 C CA . PHE A 1 113 ? 47.750 46.413 8.068 1.00 23.50 112 PHE A CA 1
ATOM 925 C C . PHE A 1 113 ? 46.753 46.270 9.183 1.00 23.92 112 PHE A C 1
ATOM 926 O O . PHE A 1 113 ? 45.821 45.473 9.073 1.00 23.16 112 PHE A O 1
ATOM 934 N N . ALA A 1 114 ? 46.945 47.055 10.268 1.00 23.05 113 ALA A N 1
ATOM 935 C CA . ALA A 1 114 ? 45.900 47.242 11.261 1.00 24.57 113 ALA A CA 1
ATOM 936 C C . ALA A 1 114 ? 45.947 48.664 11.781 1.00 24.12 113 ALA A C 1
ATOM 937 O O . ALA A 1 114 ? 46.989 49.333 11.705 1.00 24.27 113 ALA A O 1
ATOM 939 N N . CYS A 1 115 ? 44.817 49.131 12.280 1.00 22.89 114 CYS A N 1
ATOM 940 C CA . CYS A 1 115 ? 44.704 50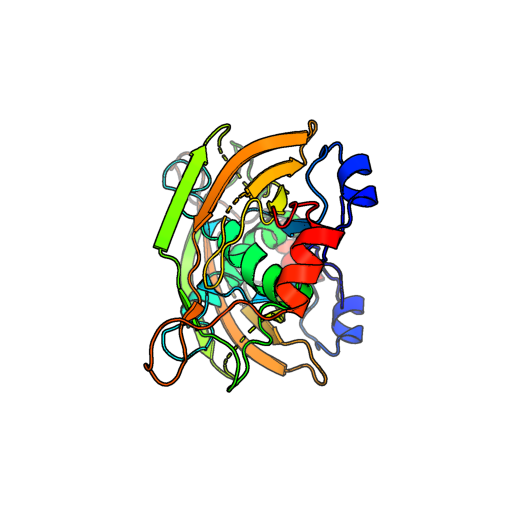.432 12.934 1.00 23.90 114 CYS A CA 1
ATOM 941 C C . CYS A 1 115 ? 44.418 50.177 14.409 1.00 24.54 114 CYS A C 1
ATOM 942 O O . CYS A 1 115 ? 43.457 49.464 14.731 1.00 24.41 114 CYS A O 1
ATOM 945 N N . TRP A 1 116 ? 45.257 50.742 15.274 1.00 22.16 115 TRP A N 1
ATOM 946 C CA . TRP A 1 116 ? 45.142 50.613 16.719 1.00 22.23 115 TRP A CA 1
ATOM 947 C C . TRP A 1 116 ? 44.808 51.971 17.365 1.00 21.32 115 TRP A C 1
ATOM 948 O O . TRP A 1 116 ? 45.651 52.885 17.360 1.00 24.55 115 TRP A O 1
ATOM 959 N N . ARG A 1 117 ? 43.590 52.107 17.878 1.00 26.30 116 ARG A N 1
ATOM 960 C CA . ARG A 1 117 ? 43.162 53.313 18.543 1.00 25.00 116 ARG A CA 1
ATOM 961 C C . ARG A 1 117 ? 43.806 53.342 19.898 1.00 23.69 116 ARG A C 1
ATOM 962 O O . ARG A 1 117 ? 43.683 52.378 20.650 1.00 24.72 116 ARG A O 1
ATOM 970 N N . LEU A 1 118 ? 44.444 54.464 20.222 1.00 24.74 117 LEU A N 1
ATOM 971 C CA . LEU A 1 118 ? 45.112 54.622 21.499 1.00 25.64 117 LEU A CA 1
ATOM 972 C C . LEU A 1 118 ? 44.094 55.263 22.454 1.00 29.41 117 LEU A C 1
ATOM 973 O O . LEU A 1 118 ? 43.190 55.945 22.072 1.00 34.51 117 LEU A O 1
ATOM 978 N N . GLY A 1 119 ? 44.188 54.989 23.702 1.00 33.30 118 GLY A N 1
ATOM 979 C CA . GLY A 1 119 ? 43.117 55.447 24.564 1.00 35.34 118 GLY A CA 1
ATOM 980 C C . GLY A 1 119 ? 43.304 54.685 25.818 1.00 33.44 118 GLY A C 1
ATOM 981 O O . GLY A 1 119 ? 44.322 54.001 25.963 1.00 34.40 118 GLY A O 1
ATOM 982 N N . ASP A 1 120 ? 42.305 54.734 26.680 1.00 30.35 119 ASP A N 1
ATOM 983 C CA . ASP A 1 120 ? 42.404 54.090 27.957 1.00 29.80 119 ASP A CA 1
ATOM 984 C C . ASP A 1 120 ? 42.738 52.639 27.766 1.00 29.71 119 ASP A C 1
ATOM 985 O O . ASP A 1 120 ? 43.487 52.086 28.534 1.00 32.24 119 ASP A O 1
ATOM 990 N N . ALA A 1 121 ? 42.137 52.021 26.768 1.00 29.70 120 ALA A N 1
ATOM 991 C CA . ALA A 1 121 ? 42.566 50.710 26.295 1.00 33.74 120 ALA A CA 1
ATOM 992 C C . ALA A 1 121 ? 42.814 50.790 24.790 1.00 30.97 120 ALA A C 1
ATOM 993 O O . ALA A 1 121 ? 42.221 51.596 24.092 1.00 37.87 120 ALA A O 1
ATOM 995 N N . VAL A 1 122 ? 43.727 49.979 24.306 1.00 29.23 121 VAL A N 1
ATOM 996 C CA . VAL A 1 122 ? 44.092 49.996 22.901 1.00 30.85 121 VAL A CA 1
ATOM 997 C C . VAL A 1 122 ? 43.220 48.965 22.212 1.00 31.18 121 VAL A C 1
ATOM 998 O O . VAL A 1 122 ? 42.937 47.902 22.755 1.00 29.13 121 VAL A O 1
ATOM 1002 N N . GLU A 1 123 ? 42.730 49.328 21.042 1.00 28.70 122 GLU A N 1
ATOM 1003 C CA . GLU A 1 123 ? 41.709 48.571 20.385 1.00 29.77 122 GLU A CA 1
ATOM 1004 C C . GLU A 1 123 ? 41.981 48.612 18.888 1.00 23.22 122 GLU A C 1
ATOM 1005 O O . GLU A 1 123 ? 42.252 49.674 18.324 1.00 23.88 122 GLU A O 1
ATOM 1011 N N . CYS A 1 124 ? 41.924 47.456 18.251 1.00 24.81 123 CYS A N 1
ATOM 1012 C CA . CYS A 1 124 ? 42.039 47.383 16.816 1.00 23.27 123 CYS A CA 1
ATOM 1013 C C . CYS A 1 124 ? 40.711 47.804 16.183 1.00 24.01 123 CYS A C 1
ATOM 1014 O O . CYS A 1 124 ? 39.676 47.177 16.425 1.00 25.50 123 CYS A O 1
ATOM 1017 N N . THR A 1 125 ? 40.725 48.883 15.417 1.00 22.56 124 THR A N 1
ATOM 1018 C CA . THR A 1 125 ? 39.516 49.380 14.793 1.00 24.19 124 THR A CA 1
ATOM 1019 C C . THR A 1 125 ? 39.312 48.916 13.366 1.00 24.17 124 THR A C 1
ATOM 1020 O O . THR A 1 125 ? 38.227 49.015 12.837 1.00 20.90 124 THR A O 1
ATOM 1024 N N . SER A 1 126 ? 40.363 48.421 12.751 1.00 22.66 125 SER A N 1
ATOM 1025 C CA . SER A 1 126 ? 40.304 48.026 11.378 1.00 25.64 125 SER A CA 1
ATOM 1026 C C . SER A 1 126 ? 41.519 47.175 11.060 1.00 26.32 125 SER A C 1
ATOM 1027 O O . SER A 1 126 ? 42.566 47.324 11.682 1.00 23.96 125 SER A O 1
ATOM 1030 N N . GLU A 1 127 ? 41.346 46.268 10.124 1.00 23.28 126 GLU A N 1
ATOM 1031 C CA . GLU A 1 127 ? 42.454 45.541 9.447 1.00 23.72 126 GLU A CA 1
ATOM 1032 C C . GLU A 1 127 ? 42.338 45.735 7.960 1.00 27.39 126 GLU A C 1
ATOM 1033 O O . GLU A 1 127 ? 41.254 46.035 7.445 1.00 25.29 126 GLU A O 1
ATOM 1039 N N . GLY A 1 128 ? 43.462 45.602 7.262 1.00 25.14 127 GLY A N 1
ATOM 1040 C CA . GLY A 1 128 ? 43.462 45.682 5.818 1.00 27.10 127 GLY A CA 1
ATOM 1041 C C . GLY A 1 128 ? 44.616 44.958 5.139 1.00 26.17 127 GLY A C 1
ATOM 1042 O O . GLY A 1 128 ? 45.454 44.330 5.784 1.00 22.89 127 GLY A O 1
ATOM 1043 N N . SER A 1 129 ? 44.638 45.049 3.827 1.00 28.41 128 SER A N 1
ATOM 1044 C CA . SER A 1 129 ? 45.650 44.39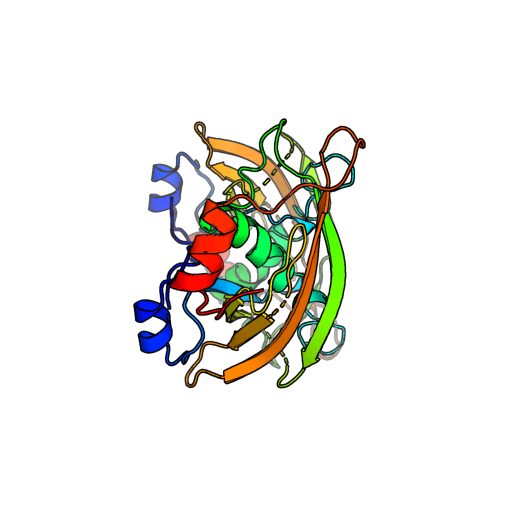3 3.030 1.00 27.96 128 SER A CA 1
ATOM 1045 C C . SER A 1 129 ? 45.830 45.155 1.736 1.00 29.63 128 SER A C 1
ATOM 1046 O O . SER A 1 129 ? 44.961 45.915 1.321 1.00 30.22 128 SER A O 1
ATOM 1049 N N . ALA A 1 130 ? 46.967 44.916 1.106 1.00 28.38 129 ALA A N 1
ATOM 1050 C CA . ALA A 1 130 ? 47.251 45.470 -0.212 1.00 27.16 129 ALA A CA 1
ATOM 1051 C C . ALA A 1 130 ? 48.132 44.480 -0.962 1.00 28.11 129 ALA A C 1
ATOM 1052 O O . ALA A 1 130 ? 48.974 43.788 -0.322 1.00 23.62 129 ALA A O 1
ATOM 1054 N N . VAL A 1 131 ? 47.958 44.450 -2.288 1.00 22.99 130 VAL A N 1
ATOM 1055 C CA . VAL A 1 131 ? 48.852 43.768 -3.161 1.00 25.13 130 VAL A CA 1
ATOM 1056 C C . VAL A 1 131 ? 49.544 44.814 -4.014 1.00 25.15 130 VAL A C 1
ATOM 1057 O O . VAL A 1 131 ? 48.880 45.635 -4.632 1.00 25.15 130 VAL A O 1
ATOM 1061 N N . VAL A 1 132 ? 50.877 44.789 -4.008 1.00 23.29 131 VAL A N 1
ATOM 1062 C CA . VAL A 1 132 ? 51.675 45.789 -4.716 1.00 27.37 131 VAL A CA 1
ATOM 1063 C C . VAL A 1 132 ? 52.608 45.084 -5.700 1.00 26.37 131 VAL A C 1
ATOM 1064 O O . VAL A 1 132 ? 53.238 44.090 -5.326 1.00 25.35 131 VAL A O 1
ATOM 1068 N N . VAL A 1 133 ? 52.728 45.622 -6.921 1.00 23.24 132 VAL A N 1
ATOM 1069 C CA . VAL A 1 133 ? 53.678 45.124 -7.915 1.00 24.49 132 VAL A CA 1
ATOM 1070 C C . VAL A 1 133 ? 54.681 46.218 -8.245 1.00 23.81 132 VAL A C 1
ATOM 1071 O O . VAL A 1 133 ? 54.401 47.408 -8.071 1.00 22.58 132 VAL A O 1
ATOM 1075 N N . LEU A 1 134 ? 55.838 45.802 -8.740 1.00 25.39 133 LEU A N 1
ATOM 1076 C CA . LEU A 1 134 ? 56.907 46.720 -9.021 1.00 24.01 133 LEU A CA 1
ATOM 1077 C C . LEU A 1 134 ? 57.189 46.686 -10.507 1.00 25.83 133 LEU A C 1
ATOM 1078 O O . LEU A 1 134 ? 57.377 45.595 -11.088 1.00 21.63 133 LEU A O 1
ATOM 1083 N N . LEU A 1 135 ? 57.226 47.875 -11.116 1.00 25.23 134 LEU A N 1
ATOM 1084 C CA . LEU A 1 135 ? 57.549 48.012 -12.554 1.00 28.38 134 LEU A CA 1
ATOM 1085 C C . LEU A 1 135 ? 58.785 48.893 -12.784 1.00 24.81 134 LEU A C 1
ATOM 1086 O O . LEU A 1 135 ? 58.990 49.860 -12.053 1.00 25.65 134 LEU A O 1
ATOM 1091 N N . ASN A 1 136 ? 59.559 48.601 -13.834 1.00 26.33 135 ASN A N 1
ATOM 1092 C CA . ASN A 1 136 ? 60.662 49.457 -14.247 1.00 29.07 135 ASN A CA 1
ATOM 1093 C C . ASN A 1 136 ? 60.067 50.808 -14.623 1.00 32.76 135 ASN A C 1
ATOM 1094 O O . ASN A 1 136 ? 59.058 50.903 -15.346 1.00 30.27 135 ASN A O 1
ATOM 1099 N N . ARG A 1 137 ? 60.707 51.859 -14.133 1.00 34.69 136 ARG A N 1
ATOM 1100 C CA . ARG A 1 137 ? 60.232 53.222 -14.324 1.00 35.96 136 ARG A CA 1
ATOM 1101 C C . ARG A 1 137 ? 60.207 53.596 -15.795 1.00 33.40 136 ARG A C 1
ATOM 1102 O O . ARG A 1 137 ? 59.395 54.391 -16.200 1.00 36.16 136 ARG A O 1
ATOM 1110 N N . ASP A 1 138 ? 61.086 53.022 -16.606 1.00 33.16 137 ASP A N 1
ATOM 1111 C CA . ASP A 1 138 ? 61.127 53.355 -18.054 1.00 35.86 137 ASP A CA 1
ATOM 1112 C C . ASP A 1 138 ? 60.096 52.617 -18.910 1.00 34.58 137 ASP A C 1
ATOM 1113 O O . ASP A 1 138 ? 60.218 52.611 -20.121 1.00 36.48 137 ASP A O 1
ATOM 1118 N N . GLY A 1 139 ? 59.133 51.950 -18.288 1.00 33.73 138 GLY A N 1
ATOM 1119 C CA . GLY A 1 139 ? 58.078 51.245 -19.010 1.00 36.75 138 GLY A CA 1
ATOM 1120 C C . GLY A 1 139 ? 58.429 49.874 -19.592 1.00 35.88 138 GLY A C 1
ATOM 1121 O O . GLY A 1 139 ? 57.596 49.244 -20.215 1.00 37.65 138 GLY A O 1
ATOM 1122 N N 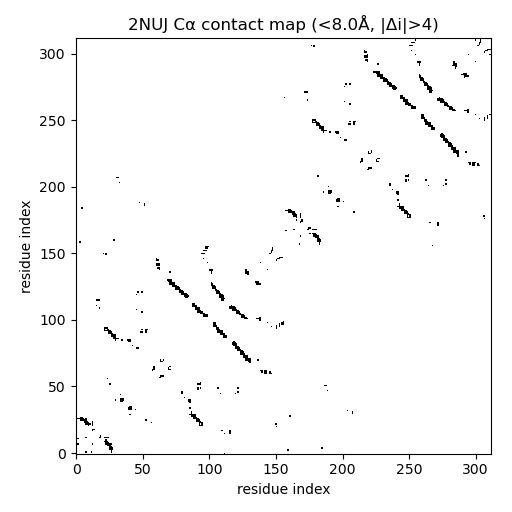. SER A 1 140 ? 59.643 49.396 -19.373 1.00 34.16 139 SER A N 1
ATOM 1123 C CA . SER A 1 140 ? 60.159 48.291 -20.158 1.00 36.50 139 SER A CA 1
ATOM 1124 C C . SER A 1 140 ? 59.908 46.883 -19.619 1.00 38.67 139 SER A C 1
ATOM 1125 O O . SER A 1 140 ? 60.211 45.886 -20.309 1.00 42.67 139 SER A O 1
ATOM 1128 N N . GLY A 1 141 ? 59.432 46.768 -18.387 1.00 38.30 140 GLY A N 1
ATOM 1129 C CA . GLY A 1 141 ? 59.224 45.448 -17.772 1.00 36.59 140 GLY A CA 1
ATOM 1130 C C . GLY A 1 141 ? 58.934 45.478 -16.300 1.00 32.11 140 GLY A C 1
ATOM 1131 O O . GLY A 1 141 ? 58.724 46.533 -15.705 1.00 29.72 140 GLY A O 1
ATOM 1132 N N . ARG A 1 142 ? 58.965 44.312 -15.693 1.00 27.53 141 ARG A N 1
ATOM 1133 C CA . ARG A 1 142 ? 58.689 44.206 -14.260 1.00 29.21 141 ARG A CA 1
ATOM 1134 C C . ARG A 1 142 ? 59.996 44.319 -13.495 1.00 26.34 141 ARG A C 1
ATOM 1135 O O . ARG A 1 142 ? 61.025 43.881 -13.959 1.00 24.17 141 ARG A O 1
ATOM 1143 N N . TYR A 1 143 ? 59.927 44.841 -12.294 1.00 22.79 142 TYR A N 1
ATOM 1144 C CA . TYR A 1 143 ? 61.093 45.119 -11.516 1.00 25.52 142 TYR A CA 1
ATOM 1145 C C . TYR A 1 143 ? 61.209 44.129 -10.353 1.00 24.09 142 TYR A C 1
ATOM 1146 O O . TYR A 1 143 ? 60.313 44.027 -9.565 1.00 26.35 142 TYR A O 1
ATOM 1155 N N . PRO A 1 144 ? 62.325 43.366 -10.279 1.00 25.90 143 PRO A N 1
ATOM 1156 C CA . PRO A 1 144 ? 62.479 42.415 -9.193 1.00 25.39 143 PRO A CA 1
ATOM 1157 C C . PRO A 1 144 ? 62.656 43.116 -7.838 1.00 27.34 143 PRO A C 1
ATOM 1158 O O . PRO A 1 144 ? 63.382 44.151 -7.727 1.00 23.23 143 PRO A O 1
ATOM 1162 N N . ILE A 1 145 ? 61.976 42.579 -6.816 1.00 26.27 144 ILE A N 1
ATOM 1163 C CA . ILE A 1 145 ? 62.140 43.073 -5.465 1.00 24.73 144 ILE A CA 1
ATOM 1164 C C . ILE A 1 145 ? 63.633 42.983 -5.173 1.00 23.87 144 ILE A C 1
ATOM 1165 O O . ILE A 1 145 ? 64.215 41.909 -5.351 1.00 22.48 144 ILE A O 1
ATOM 1170 N N . PRO A 1 146 ? 64.264 44.108 -4.765 1.00 21.13 145 PRO A N 1
ATOM 1171 C CA . PRO A 1 146 ? 65.689 44.043 -4.410 1.00 23.50 145 PRO A CA 1
ATOM 1172 C C . PRO A 1 146 ? 65.992 42.937 -3.401 1.00 25.64 145 PRO A C 1
ATOM 1173 O O . PRO A 1 146 ? 65.174 42.627 -2.540 1.00 22.70 145 PRO A O 1
ATOM 1177 N N . GLU A 1 147 ? 67.162 42.351 -3.528 1.00 24.41 146 GLU A N 1
ATOM 1178 C CA . GLU A 1 147 ? 67.607 41.312 -2.599 1.00 27.55 146 GLU A CA 1
ATOM 1179 C C . GLU A 1 147 ? 67.534 41.705 -1.109 1.00 25.62 146 GLU A C 1
ATOM 1180 O O . GLU A 1 147 ? 67.142 40.892 -0.261 1.00 25.83 146 GLU A O 1
ATOM 1186 N N . ALA A 1 148 ? 67.940 42.928 -0.792 1.00 23.21 147 ALA A N 1
ATOM 1187 C CA . ALA A 1 148 ? 67.785 43.454 0.557 1.00 24.02 147 ALA A CA 1
ATOM 1188 C C . ALA A 1 148 ? 66.315 43.567 1.023 1.00 25.33 147 ALA A C 1
ATOM 1189 O O . ALA A 1 148 ? 65.998 43.358 2.209 1.00 21.24 147 ALA A O 1
ATOM 1191 N N . GLY A 1 149 ? 65.421 43.844 0.086 1.00 23.19 148 GLY A N 1
ATOM 1192 C CA . GLY A 1 149 ? 63.993 43.835 0.379 1.00 24.78 148 GLY A CA 1
ATOM 1193 C C . GLY A 1 149 ? 63.529 42.417 0.766 1.00 24.89 148 GLY A C 1
ATOM 1194 O O . GLY A 1 149 ? 62.912 42.246 1.801 1.00 24.77 148 GLY A O 1
ATOM 1195 N N . ARG A 1 150 ? 63.855 41.423 -0.064 1.00 23.90 149 ARG A N 1
ATOM 1196 C CA . ARG A 1 150 ? 63.471 40.028 0.181 1.00 25.90 149 ARG A CA 1
ATOM 1197 C C . ARG A 1 150 ? 63.969 39.569 1.552 1.00 27.85 149 ARG A C 1
ATOM 1198 O O . ARG A 1 150 ? 63.226 38.911 2.310 1.00 28.46 149 ARG A O 1
ATOM 1206 N N . ALA A 1 151 ? 65.217 39.933 1.866 1.00 22.89 150 ALA A N 1
ATOM 1207 C CA . ALA A 1 151 ? 65.820 39.565 3.146 1.00 24.84 150 ALA A CA 1
ATOM 1208 C C . ALA A 1 151 ? 65.152 40.254 4.302 1.00 25.45 150 ALA A C 1
ATOM 1209 O O . ALA A 1 151 ? 64.904 39.604 5.317 1.00 28.10 150 ALA A O 1
ATOM 1211 N N . SER A 1 152 ? 64.914 41.569 4.180 1.00 23.98 151 SER A N 1
ATOM 1212 C CA . SER A 1 152 ? 64.181 42.301 5.214 1.00 25.15 151 SER A CA 1
ATOM 1213 C C . SER A 1 152 ? 62.761 41.756 5.418 1.00 27.37 151 SER A C 1
ATOM 1214 O O . SER A 1 152 ? 62.252 41.675 6.538 1.00 26.29 151 SER A O 1
ATOM 1217 N N . PHE A 1 153 ? 62.109 41.353 4.346 1.00 26.28 152 PHE A N 1
ATOM 1218 C CA . PHE A 1 153 ? 60.773 40.763 4.518 1.00 26.43 152 PHE A CA 1
ATOM 1219 C C . PHE A 1 153 ? 60.845 39.483 5.361 1.00 28.47 152 PHE A C 1
ATOM 1220 O O . PHE A 1 153 ? 59.948 39.198 6.162 1.00 25.98 152 PHE A O 1
ATOM 1228 N N . VAL A 1 154 ? 61.890 38.686 5.128 1.00 24.94 153 VAL A N 1
ATOM 1229 C CA . VAL A 1 154 ? 62.049 37.418 5.874 1.00 24.73 153 VAL A CA 1
ATOM 1230 C C . VAL A 1 154 ? 62.412 37.698 7.339 1.00 26.34 153 VAL A C 1
ATOM 1231 O O . VAL A 1 154 ? 61.786 37.154 8.237 1.00 28.42 153 VAL A O 1
ATOM 1235 N N . THR A 1 155 ? 63.345 38.611 7.588 1.00 24.85 154 THR A N 1
ATOM 1236 C CA . THR A 1 155 ? 63.874 38.751 8.937 1.00 26.26 154 THR A CA 1
ATOM 1237 C C . THR A 1 155 ? 63.068 39.708 9.789 1.00 23.76 154 THR A C 1
ATOM 1238 O O . THR A 1 155 ? 62.851 39.463 10.971 1.00 26.47 154 THR A O 1
ATOM 1242 N N . GLU A 1 156 ? 62.582 40.783 9.192 1.00 23.78 155 GLU A N 1
ATOM 1243 C CA . GLU A 1 156 ? 61.860 41.769 9.957 1.00 23.13 155 GLU A CA 1
ATOM 1244 C C . GLU A 1 156 ? 60.378 41.494 9.987 1.00 23.54 155 GLU A C 1
ATOM 1245 O O . GLU A 1 156 ? 59.729 41.811 10.970 1.00 23.24 155 GLU A O 1
ATOM 1251 N N . ASP A 1 157 ? 59.811 41.015 8.869 1.00 21.59 156 ASP A N 1
ATOM 1252 C CA . ASP A 1 157 ? 58.358 40.792 8.833 1.00 25.30 156 ASP A CA 1
ATOM 1253 C C . ASP A 1 157 ? 58.027 39.327 9.121 1.00 27.15 156 ASP A C 1
ATOM 1254 O O . ASP A 1 157 ? 56.871 38.986 9.269 1.00 28.21 156 ASP A O 1
ATOM 1259 N N . GLY A 1 158 ? 59.051 38.495 9.239 1.00 28.57 157 GLY A N 1
ATOM 1260 C CA . GLY A 1 158 ? 58.877 37.091 9.615 1.00 30.39 157 GLY A CA 1
ATOM 1261 C C . GLY A 1 158 ? 58.213 36.232 8.549 1.00 30.70 157 GLY A C 1
ATOM 1262 O O . GLY A 1 158 ? 57.564 35.252 8.866 1.00 32.90 157 GLY A O 1
ATOM 1263 N N . VAL A 1 159 ? 58.362 36.577 7.286 1.00 31.20 158 VAL A N 1
ATOM 1264 C CA . VAL A 1 159 ? 57.771 35.771 6.211 1.00 32.08 158 VAL A CA 1
ATOM 1265 C C . VAL A 1 159 ? 58.711 34.569 5.996 1.00 37.40 158 VAL A C 1
ATOM 1266 O O . VAL A 1 159 ? 59.932 34.740 5.980 1.00 36.73 158 VAL A O 1
ATOM 1270 N N . LEU A 1 160 ? 58.179 33.358 5.840 1.00 42.58 159 LEU A N 1
ATOM 1271 C CA . LEU A 1 160 ? 59.069 32.162 5.744 1.00 46.49 159 LEU A CA 1
ATOM 1272 C C . LEU A 1 160 ? 59.925 32.128 4.435 1.00 48.22 159 LEU A C 1
ATOM 1273 O O . LEU A 1 160 ? 61.173 32.070 4.487 1.00 50.42 159 LEU A O 1
ATOM 1275 N N . ALA A 1 161 ? 59.253 32.163 3.287 1.00 48.70 160 ALA A N 1
ATOM 1276 C CA . ALA A 1 161 ? 59.905 32.264 1.965 1.00 51.39 160 ALA A CA 1
ATOM 1277 C C . ALA A 1 161 ? 58.881 32.836 0.935 1.00 52.49 160 ALA A C 1
ATOM 1278 O O . ALA A 1 161 ? 58.044 33.658 1.330 1.00 52.85 160 ALA A O 1
ATOM 1280 N N . ALA A 1 162 ? 58.917 32.413 -0.339 1.00 52.19 161 ALA A N 1
ATOM 1281 C CA . ALA A 1 162 ? 58.035 32.998 -1.378 1.00 53.50 161 ALA A CA 1
ATOM 1282 C C . ALA A 1 162 ? 56.757 32.198 -1.698 1.00 53.96 161 ALA A C 1
ATOM 1283 O O . ALA A 1 162 ? 55.771 32.746 -2.241 1.00 53.68 161 ALA A O 1
ATOM 1285 N N . LEU B 1 4 ? 63.013 70.084 14.991 1.00 44.50 3 LEU B N 1
ATOM 1286 C CA . LEU B 1 4 ? 61.541 69.891 14.713 1.00 44.57 3 LEU B CA 1
ATOM 1287 C C . LEU B 1 4 ? 60.746 69.901 16.019 1.00 42.25 3 LEU B C 1
ATOM 1288 O O . LEU B 1 4 ? 61.147 69.264 16.996 1.00 39.52 3 LEU B O 1
ATOM 1293 N N . PRO B 1 5 ? 59.591 70.589 16.026 1.00 38.41 4 PRO B N 1
ATOM 1294 C CA . PRO B 1 5 ? 58.775 70.515 17.227 1.00 35.71 4 PRO B CA 1
ATOM 1295 C C . PRO B 1 5 ? 57.976 69.198 17.237 1.00 31.15 4 PRO B C 1
ATOM 1296 O O . PRO B 1 5 ? 57.920 68.499 16.223 1.00 29.21 4 PRO B O 1
ATOM 1300 N N . PRO B 1 6 ? 57.332 68.882 18.364 1.00 28.73 5 PRO B N 1
ATOM 1301 C CA . PRO B 1 6 ? 56.335 67.794 18.333 1.00 29.30 5 PRO B CA 1
ATOM 1302 C C . PRO B 1 6 ? 55.140 68.179 17.437 1.00 24.46 5 PRO B C 1
ATOM 1303 O O . PRO B 1 6 ? 54.819 69.347 17.299 1.00 23.74 5 PRO B O 1
ATOM 1307 N N . TYR B 1 7 ? 54.547 67.177 16.817 1.00 22.03 6 TYR B N 1
ATOM 1308 C CA . TYR B 1 7 ? 53.353 67.341 16.050 1.00 21.74 6 TYR B CA 1
ATOM 1309 C C . TYR B 1 7 ? 52.075 67.332 16.926 1.00 21.74 6 TYR B C 1
ATOM 1310 O O . TYR B 1 7 ? 52.061 66.746 18.003 1.00 22.70 6 TYR B O 1
ATOM 1319 N N . HIS B 1 8 ? 51.019 67.954 16.400 1.00 22.72 7 HIS B N 1
ATOM 1320 C CA . HIS B 1 8 ? 49.665 67.930 16.965 1.00 24.58 7 HIS B CA 1
ATOM 1321 C C . HIS B 1 8 ? 49.633 68.447 18.386 1.00 25.58 7 HIS B C 1
ATOM 1322 O O . HIS B 1 8 ? 48.875 67.959 19.187 1.00 27.10 7 HIS B O 1
ATOM 1329 N N . THR B 1 9 ? 50.514 69.400 18.685 1.00 27.47 8 THR B N 1
ATOM 1330 C CA . THR B 1 9 ? 50.794 69.867 20.044 1.00 25.59 8 THR B CA 1
ATOM 1331 C C . THR B 1 9 ? 50.854 71.387 19.954 1.00 24.58 8 THR B C 1
ATOM 1332 O O . THR B 1 9 ? 51.650 71.926 19.176 1.00 25.23 8 THR B O 1
ATOM 1336 N N . PRO B 1 10 ? 50.022 72.085 20.738 1.00 24.15 9 PRO B N 1
ATOM 1337 C CA . PRO B 1 10 ? 50.049 73.564 20.705 1.00 23.66 9 PRO B CA 1
ATOM 1338 C C . PRO B 1 10 ? 51.446 74.080 20.980 1.00 24.11 9 PRO B C 1
ATOM 1339 O O . PRO B 1 10 ? 52.081 73.664 21.933 1.00 21.42 9 PRO B O 1
ATOM 1343 N N . LEU B 1 11 ? 51.933 74.923 20.093 1.00 23.67 10 LEU B N 1
ATOM 1344 C CA . LEU B 1 11 ? 53.246 75.545 20.213 1.00 26.01 10 LEU B CA 1
ATOM 1345 C C . LEU B 1 11 ? 53.089 77.003 20.651 1.00 25.14 10 LEU B C 1
ATOM 1346 O O . LEU B 1 11 ? 52.383 77.777 19.996 1.00 25.81 10 LEU B O 1
ATOM 1351 N N . PRO B 1 12 ? 53.730 77.385 21.773 1.00 24.69 11 PRO B N 1
ATOM 1352 C CA . PRO B 1 12 ? 53.632 78.748 22.245 1.00 24.79 11 PRO B CA 1
ATOM 1353 C C . PRO B 1 12 ? 54.616 79.667 21.562 1.00 23.34 11 PRO B C 1
ATOM 1354 O O . PRO B 1 12 ? 55.507 79.201 20.846 1.00 23.19 11 PRO B O 1
ATOM 1358 N N . ALA B 1 13 ? 54.492 80.964 21.854 1.00 24.84 12 ALA B N 1
ATOM 1359 C CA . ALA B 1 13 ? 55.271 81.972 21.168 1.00 24.78 12 ALA B CA 1
ATOM 1360 C C . ALA B 1 13 ? 56.773 81.680 21.247 1.00 25.76 12 ALA B C 1
ATOM 1361 O O . ALA B 1 13 ? 57.500 81.840 20.270 1.00 26.01 12 ALA B O 1
ATOM 1363 N N . GLU B 1 14 ? 57.227 81.229 22.411 1.00 26.20 13 GLU B N 1
ATOM 1364 C CA . GLU B 1 14 ? 58.637 80.909 22.624 1.00 28.64 13 GLU B CA 1
ATOM 1365 C C . GLU B 1 14 ? 59.142 79.911 21.594 1.00 27.35 13 GLU B C 1
ATOM 1366 O O . GLU B 1 14 ? 60.213 80.084 21.020 1.00 26.32 13 GLU B O 1
ATOM 1372 N N . THR B 1 15 ? 58.359 78.862 21.360 1.00 27.73 14 THR B N 1
ATOM 1373 C CA . THR B 1 15 ? 58.754 77.793 20.440 1.00 27.12 14 THR B CA 1
ATOM 1374 C C . THR B 1 15 ? 58.736 78.315 19.010 1.00 27.40 14 THR B C 1
ATOM 1375 O O . THR B 1 15 ? 59.648 78.006 18.217 1.00 31.17 14 THR B O 1
ATOM 1379 N N . LEU B 1 16 ? 57.693 79.082 18.682 1.00 26.34 15 LEU B N 1
ATOM 1380 C CA . LEU B 1 16 ? 57.581 79.714 17.366 1.00 26.61 15 LEU B CA 1
ATOM 1381 C C . LEU B 1 16 ? 58.821 80.589 17.058 1.00 27.22 15 LEU B C 1
ATOM 1382 O O . LEU B 1 16 ? 59.468 80.402 16.014 1.00 27.75 15 LEU B O 1
ATOM 1387 N N . ARG B 1 17 ? 59.203 81.460 17.984 1.00 29.78 16 ARG B N 1
ATOM 1388 C CA . ARG B 1 17 ? 60.363 82.339 17.765 1.00 29.89 16 ARG B CA 1
ATOM 1389 C C . ARG B 1 17 ? 61.624 81.531 17.541 1.00 30.22 16 ARG B C 1
ATOM 1390 O O . ARG B 1 17 ? 62.444 81.873 16.666 1.00 30.93 16 ARG B O 1
ATOM 1398 N N . ALA B 1 18 ? 61.770 80.450 18.307 1.00 30.29 17 ALA B N 1
ATOM 1399 C CA . ALA B 1 18 ? 62.886 79.532 18.131 1.00 29.19 17 ALA B CA 1
ATOM 1400 C C . ALA B 1 18 ? 62.882 78.906 16.747 1.00 30.18 17 ALA B C 1
ATOM 1401 O O . ALA B 1 18 ? 63.941 78.633 16.197 1.00 30.15 17 ALA B O 1
ATOM 1403 N N . LEU B 1 19 ? 61.706 78.707 16.171 1.00 30.13 18 LEU B N 1
ATOM 1404 C CA . LEU B 1 19 ? 61.582 78.227 14.778 1.00 31.45 18 LEU B CA 1
ATOM 1405 C C . LEU B 1 19 ? 61.634 79.360 13.711 1.00 33.53 18 LEU B C 1
ATOM 1406 O O . LEU B 1 19 ? 61.386 79.119 12.522 1.00 35.25 18 LEU B O 1
ATOM 1411 N N . SER B 1 20 ? 61.941 80.581 14.145 1.00 33.72 19 SER B N 1
ATOM 1412 C CA . SER B 1 20 ? 61.947 81.780 13.284 1.00 36.04 19 SER B CA 1
ATOM 1413 C C . SER B 1 20 ? 60.558 82.237 12.825 1.00 33.67 19 SER B C 1
ATOM 1414 O O . SER B 1 20 ? 60.441 82.995 11.871 1.00 34.45 19 SER B O 1
ATOM 1417 N N . ILE B 1 21 ? 59.518 81.810 13.510 1.00 31.25 20 ILE B N 1
ATOM 1418 C CA . ILE B 1 21 ? 58.160 82.262 13.204 1.00 29.22 20 ILE B CA 1
ATOM 1419 C C . ILE B 1 21 ? 57.899 83.506 14.064 1.00 29.10 20 ILE B C 1
ATOM 1420 O O . ILE B 1 21 ? 57.968 83.446 15.273 1.00 27.62 20 ILE B O 1
ATOM 1425 N N . PRO B 1 22 ? 57.665 84.667 13.421 1.00 29.27 21 PRO B N 1
ATOM 1426 C CA . PRO B 1 22 ? 57.663 85.962 14.077 1.00 28.00 21 PRO B CA 1
ATOM 1427 C C . PRO B 1 22 ? 56.344 86.284 14.741 1.00 30.21 21 PRO B C 1
ATOM 1428 O O . PRO B 1 22 ? 55.368 85.601 14.488 1.00 27.76 21 PRO B O 1
ATOM 1432 N N . ALA B 1 23 ? 56.319 87.353 15.527 1.00 28.79 22 ALA B N 1
ATOM 1433 C CA . ALA B 1 23 ? 55.080 87.973 15.978 1.00 30.86 22 ALA B CA 1
ATOM 1434 C C . ALA B 1 23 ? 54.281 88.410 14.756 1.00 31.99 22 ALA B C 1
ATOM 1435 O O . ALA B 1 23 ? 54.851 88.706 13.698 1.00 33.23 22 ALA B O 1
ATOM 1437 N N . PRO B 1 24 ? 52.952 88.464 14.877 1.00 32.08 23 PRO B N 1
ATOM 1438 C CA . PRO B 1 24 ? 52.069 88.318 16.034 1.00 31.46 23 PRO B CA 1
ATOM 1439 C C . PRO B 1 24 ? 51.665 86.903 16.458 1.00 30.59 23 PRO B C 1
ATOM 1440 O O . PRO B 1 24 ? 50.796 86.745 17.331 1.00 32.48 23 PRO B O 1
ATOM 1444 N N . TRP B 1 25 ? 52.299 85.890 15.889 1.00 26.61 24 TRP B N 1
ATOM 1445 C CA . TRP B 1 25 ? 51.868 84.505 16.124 1.00 26.23 24 TRP B CA 1
ATOM 1446 C C . TRP B 1 25 ? 52.251 83.989 17.504 1.00 27.53 24 TRP B C 1
ATOM 1447 O O . TRP B 1 25 ? 53.405 84.127 17.935 1.00 26.23 24 TRP B O 1
ATOM 1458 N N . THR B 1 26 ? 51.266 83.394 18.183 1.00 26.10 25 THR B N 1
ATOM 1459 C CA . THR B 1 26 ? 51.409 82.916 19.546 1.00 26.00 25 THR B CA 1
ATOM 1460 C C . THR B 1 26 ? 50.990 81.456 19.699 1.00 24.34 25 THR B C 1
ATOM 1461 O O . THR B 1 26 ? 51.216 80.894 20.743 1.00 23.45 25 THR B O 1
ATOM 1465 N N . PHE B 1 27 ? 50.383 80.854 18.656 1.00 25.27 26 PHE B N 1
ATOM 1466 C CA . PHE B 1 27 ? 49.814 79.517 18.769 1.00 22.53 26 PHE B CA 1
ATOM 1467 C C . PHE B 1 27 ? 50.031 78.840 17.425 1.00 21.48 26 PHE B C 1
ATOM 1468 O O . PHE B 1 27 ? 49.486 79.262 16.403 1.00 23.01 26 PHE B O 1
ATOM 1476 N N . GLY B 1 28 ? 50.814 77.778 17.425 1.00 24.01 27 GLY B N 1
ATOM 1477 C CA . GLY B 1 28 ? 51.021 76.982 16.203 1.00 21.88 27 GLY B CA 1
ATOM 1478 C C . GLY B 1 28 ? 50.740 75.515 16.400 1.00 23.92 27 GLY B C 1
ATOM 1479 O O . GLY B 1 28 ? 50.745 75.037 17.535 1.00 23.46 27 GLY B O 1
ATOM 1480 N N . LEU B 1 29 ? 50.511 74.795 15.285 1.00 23.48 28 LEU B N 1
ATOM 1481 C CA . LEU B 1 29 ? 50.421 73.327 15.323 1.00 23.43 28 LEU B CA 1
ATOM 1482 C C . LEU B 1 29 ? 51.160 72.751 14.138 1.00 21.25 28 LEU B C 1
ATOM 1483 O O . LEU B 1 29 ? 51.003 73.230 13.017 1.00 20.81 28 LEU B O 1
ATOM 1488 N N . ALA B 1 30 ? 51.962 71.708 14.380 1.00 22.52 29 ALA B N 1
ATOM 1489 C CA . ALA B 1 30 ? 52.797 71.145 13.352 1.00 22.78 29 ALA B CA 1
ATOM 1490 C C . ALA B 1 30 ? 52.187 69.844 12.820 1.00 22.12 29 ALA B C 1
ATOM 1491 O O . ALA B 1 30 ? 51.556 69.063 13.567 1.00 21.98 29 ALA B O 1
ATOM 1493 N N . ASP B 1 31 ? 52.402 69.624 11.536 1.00 21.32 30 ASP B N 1
ATOM 1494 C CA . ASP B 1 31 ? 51.944 68.400 10.859 1.00 21.33 30 ASP B CA 1
ATOM 1495 C C . ASP B 1 31 ? 52.864 68.235 9.650 1.00 22.28 30 ASP B C 1
ATOM 1496 O O . ASP B 1 31 ? 53.806 69.035 9.475 1.00 21.86 30 ASP B O 1
ATOM 1501 N N A ARG B 1 32 ? 52.608 67.197 8.850 0.60 23.00 31 ARG B N 1
ATOM 1502 N N B ARG B 1 32 ? 52.620 67.216 8.817 0.40 22.99 31 ARG B N 1
ATOM 1503 C CA A ARG B 1 32 ? 53.414 66.873 7.696 0.60 21.06 31 ARG B CA 1
ATOM 1504 C CA B ARG B 1 32 ? 53.508 66.891 7.699 0.40 22.12 31 ARG B CA 1
ATOM 1505 C C A ARG B 1 32 ? 52.456 66.677 6.528 0.60 21.53 31 ARG B C 1
ATOM 1506 C C B ARG B 1 32 ? 52.667 66.414 6.500 0.40 22.05 31 ARG B C 1
ATOM 1507 O O A ARG B 1 32 ? 51.310 66.282 6.724 0.60 19.28 31 ARG B O 1
ATOM 1508 O O B ARG B 1 32 ? 51.837 65.506 6.643 0.40 19.78 31 ARG B O 1
ATOM 1523 N N . VAL B 1 33 ? 52.927 67.009 5.326 1.00 20.53 32 VAL B N 1
ATOM 1524 C CA . VAL B 1 33 ? 52.194 66.732 4.099 1.00 19.29 32 VAL B CA 1
ATOM 1525 C C . VAL B 1 33 ? 52.045 65.272 3.831 1.00 22.19 32 VAL B C 1
ATOM 1526 O O . VAL B 1 33 ? 53.024 64.539 3.903 1.00 22.08 32 VAL B O 1
ATOM 1530 N N . ARG B 1 34 ? 50.822 64.889 3.452 1.00 23.63 33 ARG B N 1
ATOM 1531 C CA . ARG B 1 34 ? 50.475 63.534 3.054 1.00 22.32 33 ARG B CA 1
ATOM 1532 C C . ARG B 1 34 ? 50.405 63.359 1.552 1.00 24.81 33 ARG B C 1
ATOM 1533 O O . ARG B 1 34 ? 50.072 64.279 0.773 1.00 20.64 33 ARG B O 1
ATOM 1541 N N . PHE B 1 35 ? 50.689 62.139 1.120 1.00 21.74 34 PHE B N 1
ATOM 1542 C CA . PHE B 1 35 ? 50.577 61.800 -0.289 1.00 23.02 34 PHE B CA 1
ATOM 1543 C C . PHE B 1 35 ? 49.209 62.185 -0.861 1.00 22.84 34 PHE B C 1
ATOM 1544 O O . PHE B 1 35 ? 49.091 62.739 -1.959 1.00 22.28 34 PHE B O 1
ATOM 1552 N N . GLY B 1 36 ? 48.164 61.878 -0.116 1.00 22.40 35 GLY B N 1
ATOM 1553 C CA . GLY B 1 36 ? 46.818 62.201 -0.561 1.00 23.28 35 GLY B CA 1
ATOM 1554 C C . GLY B 1 36 ? 46.453 63.665 -0.717 1.00 23.67 35 GLY B C 1
ATOM 1555 O O . GLY B 1 36 ? 45.424 63.956 -1.249 1.00 24.67 35 GLY B O 1
ATOM 1556 N N . GLU B 1 37 ? 47.302 64.592 -0.271 1.00 21.46 36 GLU B N 1
ATOM 1557 C CA . GLU B 1 37 ? 47.048 66.004 -0.420 1.00 23.41 36 GLU B CA 1
ATOM 1558 C C . GLU B 1 37 ? 47.671 66.515 -1.686 1.00 22.90 36 GLU B C 1
ATOM 1559 O O . GLU B 1 37 ? 47.481 67.677 -2.030 1.00 23.16 36 GLU B O 1
ATOM 1565 N N . LEU B 1 38 ? 48.410 65.666 -2.381 1.00 19.39 37 LEU B N 1
ATOM 1566 C CA . LEU B 1 38 ? 49.135 66.092 -3.608 1.00 21.66 37 LEU B CA 1
ATOM 1567 C C . LEU B 1 38 ? 48.218 65.969 -4.812 1.00 23.90 37 LEU B C 1
ATOM 1568 O O . LEU B 1 38 ? 47.513 64.985 -4.931 1.00 23.09 37 LEU B O 1
ATOM 1573 N N . ASP B 1 39 ? 48.245 66.982 -5.687 1.00 23.34 38 ASP B N 1
ATOM 1574 C CA . ASP B 1 39 ? 47.408 67.062 -6.863 1.00 23.58 38 ASP B CA 1
ATOM 1575 C C . ASP B 1 39 ? 48.105 66.320 -7.996 1.00 23.01 38 ASP B C 1
ATOM 1576 O O . ASP B 1 39 ? 49.193 65.774 -7.791 1.00 21.38 38 ASP B O 1
ATOM 1581 N N . ALA B 1 40 ? 47.536 66.386 -9.191 1.00 21.04 39 ALA B N 1
ATOM 1582 C CA . ALA B 1 40 ? 48.042 65.600 -10.355 1.00 24.49 39 ALA B CA 1
ATOM 1583 C C . ALA B 1 40 ? 49.448 65.914 -10.831 1.00 28.00 39 ALA B C 1
ATOM 1584 O O . ALA B 1 40 ? 49.997 65.149 -11.612 1.00 33.14 39 ALA B O 1
ATOM 1586 N N . ILE B 1 41 ? 50.065 66.986 -10.357 1.00 33.72 40 ILE B N 1
ATOM 1587 C CA . ILE B 1 41 ? 51.496 67.191 -10.677 1.00 36.03 40 ILE B CA 1
ATOM 1588 C C . ILE B 1 41 ? 52.413 67.242 -9.486 1.00 34.89 40 ILE B C 1
ATOM 1589 O O . ILE B 1 41 ? 53.563 67.640 -9.597 1.00 34.03 40 ILE B O 1
ATOM 1594 N N . GLY B 1 42 ? 51.920 66.808 -8.352 1.00 30.90 41 GLY B N 1
ATOM 1595 C CA . GLY B 1 42 ? 52.776 66.515 -7.248 1.00 29.25 41 GLY B CA 1
ATOM 1596 C C . GLY B 1 42 ? 52.907 67.650 -6.280 1.00 27.29 41 GLY B C 1
ATOM 1597 O O . GLY B 1 42 ? 53.756 67.572 -5.443 1.00 25.99 41 GLY B O 1
ATOM 1598 N N . HIS B 1 43 ? 52.061 68.673 -6.385 1.00 24.87 42 HIS B N 1
ATOM 1599 C CA . HIS B 1 43 ? 51.996 69.753 -5.394 1.00 25.82 42 HIS B CA 1
ATOM 1600 C C . HIS B 1 43 ? 50.806 69.625 -4.448 1.00 23.66 42 HIS B C 1
ATOM 1601 O O . HIS B 1 43 ? 49.742 69.140 -4.833 1.00 24.12 42 HIS B O 1
ATOM 1608 N N . VAL B 1 44 ? 50.966 70.136 -3.228 1.00 22.01 43 VAL B N 1
ATOM 1609 C CA . VAL B 1 44 ? 49.895 70.152 -2.270 1.00 22.63 43 VAL B CA 1
ATOM 1610 C C . VAL B 1 44 ? 48.768 70.902 -2.917 1.00 23.67 43 VAL B C 1
ATOM 1611 O O . VAL B 1 44 ? 48.962 72.028 -3.390 1.00 24.74 43 VAL B O 1
ATOM 1615 N N . ASN B 1 45 ? 47.575 70.316 -2.893 1.00 23.59 44 ASN B N 1
ATOM 1616 C CA . ASN B 1 45 ? 46.446 70.913 -3.591 1.00 26.40 44 ASN B CA 1
ATOM 1617 C C . ASN B 1 45 ? 45.918 72.136 -2.850 1.00 23.67 44 ASN B C 1
ATOM 1618 O O . ASN B 1 45 ? 46.181 72.322 -1.683 1.00 21.11 44 ASN B O 1
ATOM 1623 N N . HIS B 1 46 ? 45.193 73.000 -3.527 1.00 23.15 45 HIS B N 1
ATOM 1624 C CA . HIS B 1 46 ? 44.857 74.325 -2.947 1.00 25.69 45 HIS B CA 1
ATOM 1625 C C . HIS B 1 46 ? 43.924 74.234 -1.754 1.00 27.26 45 HIS B C 1
ATOM 1626 O O . HIS B 1 46 ? 43.959 75.102 -0.870 1.00 23.70 45 HIS B O 1
ATOM 1633 N N . THR B 1 47 ? 43.151 73.148 -1.694 1.00 22.20 46 THR B N 1
ATOM 1634 C CA . THR B 1 47 ? 42.180 72.986 -0.571 1.00 22.99 46 THR B CA 1
ATOM 1635 C C . THR B 1 47 ? 42.772 72.394 0.705 1.00 22.45 46 THR B C 1
ATOM 1636 O O . THR B 1 47 ? 42.252 72.653 1.769 1.00 23.72 46 THR B O 1
ATOM 1640 N N . ALA B 1 48 ? 43.892 71.661 0.598 1.00 23.28 47 ALA B N 1
ATOM 1641 C CA . ALA B 1 48 ? 44.618 71.148 1.753 1.00 21.43 47 ALA B CA 1
ATOM 1642 C C . ALA B 1 48 ? 44.918 72.294 2.709 1.00 22.03 47 ALA B C 1
ATOM 1643 O O . ALA B 1 48 ? 44.644 72.206 3.900 1.00 22.10 47 ALA B O 1
ATOM 1645 N N . TYR B 1 49 ? 45.443 73.374 2.192 1.00 21.51 48 TYR B N 1
ATOM 1646 C CA . TYR B 1 49 ? 45.762 74.551 3.032 1.00 24.35 48 TYR B CA 1
ATOM 1647 C C . TYR B 1 49 ? 44.554 75.016 3.867 1.00 24.20 48 TYR B C 1
ATOM 1648 O O . TYR B 1 49 ? 44.692 75.326 5.053 1.00 24.42 48 TYR B O 1
ATOM 1657 N N . LEU B 1 50 ? 43.383 75.076 3.239 1.00 23.33 49 LEU B N 1
ATOM 1658 C CA . LEU B 1 50 ? 42.156 75.426 3.903 1.00 21.60 49 LEU B CA 1
ATOM 1659 C C . LEU B 1 50 ? 41.759 74.391 4.962 1.00 23.32 49 LEU B C 1
ATOM 1660 O O . LEU B 1 50 ? 41.288 74.756 6.021 1.00 21.99 49 LEU B O 1
ATOM 1665 N N A ARG B 1 51 ? 41.989 73.117 4.674 0.50 21.08 50 ARG B N 1
ATOM 1666 N N B ARG B 1 51 ? 41.980 73.111 4.674 0.50 20.89 50 ARG B N 1
ATOM 1667 C CA A ARG B 1 51 ? 41.745 72.039 5.636 0.50 22.78 50 ARG B CA 1
ATOM 1668 C CA B ARG B 1 51 ? 41.743 72.038 5.650 0.50 22.26 50 ARG B CA 1
ATOM 1669 C C A ARG B 1 51 ? 42.678 72.155 6.836 0.50 22.82 50 ARG B C 1
ATOM 1670 C C B ARG B 1 51 ? 42.670 72.190 6.846 0.50 22.68 50 ARG B C 1
ATOM 1671 O O A ARG B 1 51 ? 42.255 71.956 7.958 0.50 23.35 50 ARG B O 1
ATOM 1672 O O B ARG B 1 51 ? 42.235 72.052 7.973 0.50 23.18 50 ARG B O 1
ATOM 1687 N N . TRP B 1 52 ? 43.936 72.526 6.598 1.00 23.71 51 TRP B N 1
ATOM 1688 C CA . TRP B 1 52 ? 44.902 72.737 7.690 1.00 25.08 51 TRP B CA 1
ATOM 1689 C C . TRP B 1 52 ? 44.456 73.880 8.661 1.00 25.05 51 TRP B C 1
ATOM 1690 O O . TRP B 1 52 ? 44.581 73.766 9.880 1.00 26.21 51 TRP B O 1
ATOM 1701 N N . TYR B 1 53 ? 43.927 74.957 8.086 1.00 23.17 52 TYR B N 1
ATOM 1702 C CA . TYR B 1 53 ? 43.437 76.094 8.849 1.00 23.85 52 TYR B CA 1
ATOM 1703 C C . TYR B 1 53 ? 42.168 75.710 9.639 1.00 22.84 52 TYR B C 1
ATOM 1704 O O . TYR B 1 53 ? 42.003 76.098 10.768 1.00 22.85 52 TYR B O 1
ATOM 1713 N N . GLU B 1 54 ? 41.299 74.929 9.021 1.00 23.22 53 GLU B N 1
ATOM 1714 C CA . GLU B 1 54 ? 40.125 74.465 9.670 1.00 23.88 53 GLU B CA 1
ATOM 1715 C C . GLU B 1 54 ? 40.502 73.508 10.821 1.00 26.15 53 GLU B C 1
ATOM 1716 O O . GLU B 1 54 ? 39.918 73.557 11.925 1.00 27.08 53 GLU B O 1
ATOM 1722 N N . SER B 1 55 ? 41.491 72.655 10.588 1.00 24.08 54 SER B N 1
ATOM 1723 C CA . SER B 1 55 ? 41.977 71.751 11.664 1.00 23.18 54 SER B CA 1
ATOM 1724 C C . SER B 1 55 ? 42.531 72.524 12.848 1.00 23.48 54 SER B C 1
ATOM 1725 O O . SER B 1 55 ? 42.275 72.143 13.994 1.00 24.71 54 SER B O 1
ATOM 1728 N N . PHE B 1 56 ? 43.230 73.619 12.567 1.00 24.23 55 PHE B N 1
ATOM 1729 C CA . PHE B 1 56 ? 43.791 74.487 13.601 1.00 22.61 55 PHE B CA 1
ATOM 1730 C C . PHE B 1 56 ? 42.675 75.079 14.477 1.00 24.46 55 PHE B C 1
ATOM 1731 O O . PHE B 1 56 ? 42.762 75.060 15.708 1.00 25.94 55 PHE B O 1
ATOM 1739 N N . ARG B 1 57 ? 41.644 75.635 13.833 1.00 25.08 56 ARG B N 1
ATOM 1740 C CA . ARG B 1 57 ? 40.506 76.240 14.508 1.00 24.43 56 ARG B CA 1
ATOM 1741 C C . ARG B 1 57 ? 39.850 75.436 15.606 1.00 23.64 56 ARG B C 1
ATOM 1742 O O . ARG B 1 57 ? 39.519 75.995 16.618 1.00 20.04 56 ARG B O 1
ATOM 1750 N N . LEU B 1 58 ? 39.587 74.158 15.366 1.00 25.21 57 LEU B N 1
ATOM 1751 C CA . LEU B 1 58 ? 38.907 73.297 16.342 1.00 23.87 57 LEU B CA 1
ATOM 1752 C C . LEU B 1 58 ? 39.531 73.310 17.752 1.00 25.34 57 LEU B C 1
ATOM 1753 O O . LEU B 1 58 ? 38.890 73.720 18.731 1.00 25.69 57 LEU B O 1
ATOM 1758 N N . PRO B 1 59 ? 40.794 72.900 17.883 1.00 25.96 58 PRO B N 1
ATOM 1759 C CA . PRO B 1 59 ? 41.416 73.043 19.204 1.00 26.34 58 PRO B CA 1
ATOM 1760 C C . PRO B 1 59 ? 41.670 74.501 19.693 1.00 23.87 58 PRO B C 1
ATOM 1761 O O . PRO B 1 59 ? 41.561 74.810 20.885 1.00 23.80 58 PRO B O 1
ATOM 1765 N N . PHE B 1 60 ? 42.016 75.397 18.782 1.00 25.58 59 PHE B N 1
ATOM 1766 C CA . PHE B 1 60 ? 42.242 76.785 19.134 1.00 26.04 59 PHE B CA 1
ATOM 1767 C C . PHE B 1 60 ? 41.002 77.372 19.800 1.00 25.28 59 PHE B C 1
ATOM 1768 O O . PHE B 1 60 ? 41.095 78.000 20.852 1.00 24.68 59 PHE B O 1
ATOM 1776 N N . LEU B 1 61 ? 39.838 77.140 19.218 1.00 24.28 60 LEU B N 1
ATOM 1777 C CA . LEU B 1 61 ? 38.610 77.778 19.708 1.00 25.63 60 LEU B CA 1
ATOM 1778 C C . LEU B 1 61 ? 38.165 77.199 21.062 1.00 24.85 60 LEU B C 1
ATOM 1779 O O . LEU B 1 61 ? 37.550 77.860 21.867 1.00 23.50 60 LEU B O 1
ATOM 1784 N N . LYS B 1 62 ? 38.529 75.960 21.328 1.00 26.02 61 LYS B N 1
ATOM 1785 C CA . LYS B 1 62 ? 38.364 75.404 22.676 1.00 24.92 61 LYS B CA 1
ATOM 1786 C C . LYS B 1 62 ? 39.367 75.990 23.670 1.00 25.96 61 LYS B C 1
ATOM 1787 O O . LYS B 1 62 ? 39.001 76.318 24.789 1.00 25.72 61 LYS B O 1
ATOM 1793 N N . ALA B 1 63 ? 40.627 76.127 23.255 1.00 25.98 62 ALA B N 1
ATOM 1794 C CA . ALA B 1 63 ? 41.657 76.712 24.123 1.00 26.84 62 ALA B CA 1
ATOM 1795 C C . ALA B 1 63 ? 41.339 78.166 24.462 1.00 26.40 62 ALA B C 1
ATOM 1796 O O . ALA B 1 63 ? 41.647 78.638 25.555 1.00 25.99 62 ALA B O 1
ATOM 1798 N N . ARG B 1 64 ? 40.670 78.851 23.533 1.00 25.75 63 ARG B N 1
ATOM 1799 C CA . ARG B 1 64 ? 40.280 80.248 23.717 1.00 23.77 63 ARG B CA 1
ATOM 1800 C C . ARG B 1 64 ? 38.923 80.426 24.400 1.00 22.20 63 ARG B C 1
ATOM 1801 O O . ARG B 1 64 ? 38.459 81.576 24.578 1.00 26.02 63 ARG B O 1
ATOM 1809 N N . HIS B 1 65 ? 38.298 79.334 24.811 1.00 23.73 64 HIS B N 1
ATOM 1810 C CA . HIS B 1 65 ? 37.052 79.380 25.599 1.00 22.68 64 HIS B CA 1
ATOM 1811 C C . HIS B 1 65 ? 35.870 79.909 24.816 1.00 25.68 64 HIS B C 1
ATOM 1812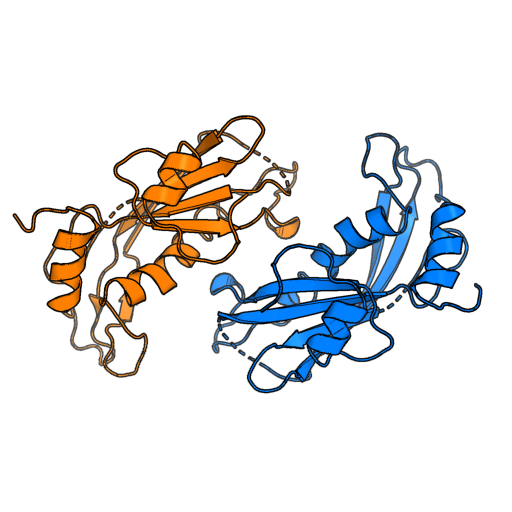 O O . HIS B 1 65 ? 34.961 80.478 25.394 1.00 23.37 64 HIS B O 1
ATOM 1819 N N . VAL B 1 66 ? 35.882 79.682 23.503 1.00 27.24 65 VAL B N 1
ATOM 1820 C CA . VAL B 1 66 ? 34.754 80.061 22.641 1.00 25.87 65 VAL B CA 1
ATOM 1821 C C . VAL B 1 66 ? 33.685 78.977 22.708 1.00 27.35 65 VAL B C 1
ATOM 1822 O O . VAL B 1 66 ? 32.502 79.264 22.729 1.00 26.81 65 VAL B O 1
ATOM 1826 N N . THR B 1 67 ? 34.120 77.727 22.767 1.00 28.57 66 THR B N 1
ATOM 1827 C CA . THR B 1 67 ? 33.224 76.567 22.705 1.00 28.33 66 THR B CA 1
ATOM 1828 C C . THR B 1 67 ? 33.861 75.381 23.399 1.00 30.36 66 THR B C 1
ATOM 1829 O O . THR B 1 67 ? 35.080 75.311 23.516 1.00 31.82 66 THR B O 1
ATOM 1833 N N . ASP B 1 68 ? 33.028 74.473 23.898 1.00 30.92 67 ASP B N 1
ATOM 1834 C CA . ASP B 1 68 ? 33.491 73.181 24.391 1.00 31.59 67 ASP B CA 1
ATOM 1835 C C . ASP B 1 68 ? 32.938 72.081 23.500 1.00 33.58 67 ASP B C 1
ATOM 1836 O O . ASP B 1 68 ? 33.138 70.909 23.799 1.00 35.94 67 ASP B O 1
ATOM 1841 N N . TYR B 1 69 ? 32.261 72.473 22.411 1.00 30.76 68 TYR B N 1
ATOM 1842 C CA . TYR B 1 69 ? 31.625 71.573 21.431 1.00 33.46 68 TYR B CA 1
ATOM 1843 C C . TYR B 1 69 ? 30.525 70.727 22.007 1.00 36.62 68 TYR B C 1
ATOM 1844 O O . TYR B 1 69 ? 30.108 69.772 21.377 1.00 40.79 68 TYR B O 1
ATOM 1853 N N . GLY B 1 70 ? 30.048 71.087 23.188 1.00 41.48 69 GLY B N 1
ATOM 1854 C CA . GLY B 1 70 ? 28.985 70.361 23.855 1.00 45.57 69 GLY B CA 1
ATOM 1855 C C . GLY B 1 70 ? 27.609 70.864 23.455 1.00 48.33 69 GLY B C 1
ATOM 1856 O O . GLY B 1 70 ? 27.449 71.548 22.435 1.00 46.96 69 GLY B O 1
ATOM 1857 N N . PRO B 1 71 ? 26.600 70.557 24.288 1.00 50.46 70 PRO B N 1
ATOM 1858 C CA . PRO B 1 71 ? 25.196 70.718 23.915 1.00 49.11 70 PRO B CA 1
ATOM 1859 C C . PRO B 1 71 ? 24.742 72.167 24.067 1.00 48.16 70 PRO B C 1
ATOM 1860 O O . PRO B 1 71 ? 23.935 72.641 23.276 1.00 48.62 70 PRO B O 1
ATOM 1864 N N . THR B 1 72 ? 25.281 72.872 25.057 1.00 46.56 71 THR B N 1
ATOM 1865 C CA . THR B 1 72 ? 25.004 74.276 25.191 1.00 46.58 71 THR B CA 1
ATOM 1866 C C . THR B 1 72 ? 26.084 75.132 24.523 1.00 43.99 71 THR B C 1
ATOM 1867 O O . THR B 1 72 ? 26.210 76.323 24.818 1.00 46.11 71 THR B O 1
ATOM 1871 N N . SER B 1 73 ? 26.865 74.555 23.621 1.00 40.52 72 SER B N 1
ATOM 1872 C CA . SER B 1 73 ? 27.870 75.361 22.950 1.00 38.81 72 SER B CA 1
ATOM 1873 C C . SER B 1 73 ? 27.214 76.037 21.740 1.00 36.06 72 SER B C 1
ATOM 1874 O O . SER B 1 73 ? 26.152 75.592 21.261 1.00 37.18 72 SER B O 1
ATOM 1877 N N . PRO B 1 74 ? 27.812 77.141 21.268 1.00 35.59 73 PRO B N 1
ATOM 1878 C CA . PRO B 1 74 ? 27.277 77.682 20.011 1.00 35.04 73 PRO B CA 1
ATOM 1879 C C . PRO B 1 74 ? 27.627 76.728 18.900 1.00 32.46 73 PRO B C 1
ATOM 1880 O O . PRO B 1 74 ? 28.653 76.017 19.011 1.00 29.17 73 PRO B O 1
ATOM 1884 N N . ARG B 1 75 ? 26.805 76.701 17.856 1.00 31.43 74 ARG B N 1
ATOM 1885 C CA . ARG B 1 75 ? 27.253 76.153 16.605 1.00 31.51 74 ARG B CA 1
ATOM 1886 C C . ARG B 1 75 ? 28.096 77.187 15.820 1.00 29.54 74 ARG B C 1
ATOM 1887 O O . ARG B 1 75 ? 27.634 78.279 15.561 1.00 30.01 74 ARG B O 1
ATOM 1895 N N . LEU B 1 76 ? 29.289 76.790 15.402 1.00 29.24 75 LEU B N 1
ATOM 1896 C CA . LEU B 1 76 ? 30.194 77.660 14.659 1.00 32.11 75 LEU B CA 1
ATOM 1897 C C . LEU B 1 76 ? 29.989 77.444 13.163 1.00 32.32 75 LEU B C 1
ATOM 1898 O O . LEU B 1 76 ? 30.089 76.322 12.670 1.00 32.82 75 LEU B O 1
ATOM 1903 N N . VAL B 1 77 ? 29.749 78.546 12.465 1.00 30.09 76 VAL B N 1
ATOM 1904 C CA . VAL B 1 77 ? 29.448 78.530 11.055 1.00 32.39 76 VAL B CA 1
ATOM 1905 C C . VAL B 1 77 ? 30.405 79.459 10.300 1.00 29.35 76 VAL B C 1
ATOM 1906 O O . VAL B 1 77 ? 30.591 80.622 10.636 1.00 27.83 76 VAL B O 1
ATOM 1910 N N . LEU B 1 78 ? 31.024 78.918 9.275 1.00 26.26 77 LEU B N 1
ATOM 1911 C CA . LEU B 1 78 ? 31.945 79.660 8.428 1.00 23.34 77 LEU B CA 1
ATOM 1912 C C . LEU B 1 78 ? 31.163 80.515 7.425 1.00 23.75 77 LEU B C 1
ATOM 1913 O O . LEU B 1 78 ? 30.277 80.040 6.747 1.00 26.70 77 LEU B O 1
ATOM 1918 N N . LYS B 1 79 ? 31.450 81.800 7.367 1.00 25.35 78 LYS B N 1
ATOM 1919 C CA . LYS B 1 79 ? 30.798 82.692 6.399 1.00 23.84 78 LYS B CA 1
ATOM 1920 C C . LYS B 1 79 ? 31.637 82.952 5.164 1.00 23.43 78 LYS B C 1
ATOM 1921 O O . LYS B 1 79 ? 31.098 83.215 4.052 1.00 20.48 78 LYS B O 1
ATOM 1927 N N . GLN B 1 80 ? 32.949 82.891 5.343 1.00 22.06 79 GLN B N 1
ATOM 1928 C CA . GLN B 1 80 ? 33.844 83.289 4.297 1.00 25.56 79 GLN B CA 1
ATOM 1929 C C . GLN B 1 80 ? 35.218 82.796 4.589 1.00 22.88 79 GLN B C 1
ATOM 1930 O O . GLN B 1 80 ? 35.618 82.770 5.751 1.00 22.91 79 GLN B O 1
ATOM 1936 N N . VAL B 1 81 ? 35.951 82.440 3.537 1.00 21.37 80 VAL B N 1
ATOM 1937 C CA . VAL B 1 81 ? 37.387 82.217 3.697 1.00 23.24 80 VAL B CA 1
ATOM 1938 C C . VAL B 1 81 ? 38.173 82.863 2.548 1.00 22.77 80 VAL B C 1
ATOM 1939 O O . VAL B 1 81 ? 37.615 83.148 1.506 1.00 22.27 80 VAL B O 1
ATOM 1943 N N . HIS B 1 82 ? 39.470 83.053 2.758 1.00 24.67 81 HIS B N 1
ATOM 1944 C CA . HIS B 1 82 ? 40.389 83.495 1.717 1.00 27.82 81 HIS B CA 1
ATOM 1945 C C . HIS B 1 82 ? 41.697 82.759 1.948 1.00 26.65 81 HIS B C 1
ATOM 1946 O O . HIS B 1 82 ? 42.038 82.405 3.075 1.00 25.43 81 HIS B O 1
ATOM 1953 N N . CYS B 1 83 ? 42.416 82.462 0.875 1.00 23.97 82 CYS B N 1
ATOM 1954 C CA . CYS B 1 83 ? 43.677 81.777 1.013 1.00 24.22 82 CYS B CA 1
ATOM 1955 C C . CYS B 1 83 ? 44.566 82.231 -0.102 1.00 24.10 82 CYS B C 1
ATOM 1956 O O . CYS B 1 83 ? 44.093 82.428 -1.216 1.00 22.49 82 CYS B O 1
ATOM 1959 N N . THR B 1 84 ? 45.834 82.477 0.222 1.00 23.61 83 THR B N 1
ATOM 1960 C CA . THR B 1 84 ? 46.864 82.874 -0.757 1.00 25.31 83 THR B CA 1
ATOM 1961 C C . THR B 1 84 ? 47.916 81.798 -0.771 1.00 25.52 83 THR B C 1
ATOM 1962 O O . THR B 1 84 ? 48.097 81.049 0.229 1.00 26.56 83 THR B O 1
ATOM 1966 N N . TYR B 1 85 ? 48.571 81.683 -1.923 1.00 26.55 84 TYR B N 1
ATOM 1967 C CA . TYR B 1 85 ? 49.477 80.603 -2.184 1.00 23.84 84 TYR B CA 1
ATOM 1968 C C . TYR B 1 85 ? 50.823 81.237 -2.589 1.00 26.40 84 TYR B C 1
ATOM 1969 O O . TYR B 1 85 ? 50.987 81.788 -3.694 1.00 24.58 84 TYR B O 1
ATOM 1978 N N . LEU B 1 86 ? 51.778 81.181 -1.669 1.00 25.57 85 LEU B N 1
ATOM 1979 C CA . LEU B 1 86 ? 53.021 81.917 -1.824 1.00 24.77 85 LEU B CA 1
ATOM 1980 C C . LEU B 1 86 ? 54.134 81.042 -2.324 1.00 26.54 85 LEU B C 1
ATOM 1981 O O . LEU B 1 86 ? 54.982 81.516 -3.054 1.00 24.85 85 LEU B O 1
ATOM 1986 N N . ALA B 1 87 ? 54.138 79.764 -1.953 1.00 26.89 86 ALA B N 1
ATOM 1987 C CA . ALA B 1 87 ? 55.136 78.857 -2.471 1.00 27.54 86 ALA B CA 1
ATOM 1988 C C . ALA B 1 87 ? 54.533 77.465 -2.546 1.00 28.16 86 ALA B C 1
ATOM 1989 O O . ALA B 1 87 ? 53.769 77.084 -1.676 1.00 28.09 86 ALA B O 1
ATOM 1991 N N . GLU B 1 88 ? 54.886 76.713 -3.584 1.00 26.92 87 GLU B N 1
ATOM 1992 C CA . GLU B 1 88 ? 54.336 75.403 -3.787 1.00 30.53 87 GLU B CA 1
ATOM 1993 C C . GLU B 1 88 ? 54.994 74.399 -2.840 1.00 28.74 87 GLU B C 1
ATOM 1994 O O . GLU B 1 88 ? 56.162 74.516 -2.491 1.00 27.40 87 GLU B O 1
ATOM 2008 N N . GLY B 1 90 ? 55.379 70.140 -1.592 1.00 24.77 89 GLY B N 1
ATOM 2009 C CA . GLY B 1 90 ? 55.491 68.772 -2.079 1.00 25.55 89 GLY B CA 1
ATOM 2010 C C . GLY B 1 90 ? 55.493 67.753 -0.951 1.00 24.94 89 GLY B C 1
ATOM 2011 O O . GLY B 1 90 ? 55.382 68.077 0.220 1.00 25.88 89 GLY B O 1
ATOM 2020 N N . GLY B 1 92 ? 55.781 65.157 1.940 1.00 24.52 91 GLY B N 1
ATOM 2021 C CA . GLY B 1 92 ? 56.537 64.937 3.178 1.00 26.15 91 GLY B CA 1
ATOM 2022 C C . GLY B 1 92 ? 57.123 66.145 3.891 1.00 23.96 91 GLY B C 1
ATOM 2023 O O . GLY B 1 92 ? 57.870 66.006 4.843 1.00 28.23 91 GLY B O 1
ATOM 2024 N N . GLU B 1 93 ? 56.783 67.338 3.436 1.00 25.30 92 GLU B N 1
ATOM 2025 C CA . GLU B 1 93 ? 57.318 68.552 4.012 1.00 24.57 92 GLU B CA 1
ATOM 2026 C C . GLU B 1 93 ? 56.658 68.790 5.357 1.00 24.32 92 GLU B C 1
ATOM 2027 O O . GLU B 1 93 ? 55.461 68.606 5.510 1.00 23.40 92 GLU B O 1
ATOM 2033 N N . ASP B 1 94 ? 57.458 69.174 6.352 1.00 23.77 93 ASP B N 1
ATOM 2034 C CA . ASP B 1 94 ? 56.949 69.484 7.667 1.00 23.14 93 ASP B CA 1
ATOM 2035 C C . ASP B 1 94 ? 56.565 70.943 7.677 1.00 24.55 93 ASP B C 1
ATOM 2036 O O . ASP B 1 94 ? 57.235 71.770 7.075 1.00 24.51 93 ASP B O 1
ATOM 2041 N N . TYR B 1 95 ? 55.489 71.251 8.384 1.00 23.30 94 TYR B N 1
ATOM 2042 C CA . TYR B 1 95 ? 55.030 72.598 8.490 1.00 24.32 94 TYR B CA 1
ATOM 2043 C C . TYR B 1 95 ? 54.386 72.895 9.817 1.00 23.99 94 TYR B C 1
ATOM 2044 O O . TYR B 1 95 ? 54.003 72.003 10.576 1.00 24.75 94 TYR B O 1
ATOM 2053 N N . VAL B 1 96 ? 54.296 74.196 10.082 1.00 22.62 95 VAL B N 1
ATOM 2054 C CA . VAL B 1 96 ? 53.598 74.705 11.215 1.00 20.31 95 VAL B CA 1
ATOM 2055 C C . VAL B 1 96 ? 52.489 75.624 10.744 1.00 24.77 95 VAL B C 1
ATOM 2056 O O . VAL B 1 96 ? 52.715 76.530 9.923 1.00 23.73 95 VAL B O 1
ATOM 2060 N N . ILE B 1 97 ? 51.297 75.394 11.287 1.00 24.67 96 ILE B N 1
ATOM 2061 C CA . ILE B 1 97 ? 50.153 76.272 11.053 1.00 22.44 96 ILE B CA 1
ATOM 2062 C C . ILE B 1 97 ? 50.039 77.207 12.265 1.00 21.56 96 ILE B C 1
ATOM 2063 O O . ILE B 1 97 ? 50.033 76.750 13.422 1.00 22.54 96 ILE B O 1
ATOM 2068 N N . THR B 1 98 ? 49.973 78.504 11.979 1.00 21.85 97 THR B N 1
ATOM 2069 C CA . THR B 1 98 ? 49.745 79.526 13.007 1.00 24.36 97 THR B CA 1
ATOM 2070 C C . THR B 1 98 ? 48.402 80.141 12.675 1.00 25.44 97 THR B C 1
ATOM 2071 O O . THR B 1 98 ? 47.993 80.192 11.511 1.00 27.04 97 THR B O 1
ATOM 2075 N N . GLY B 1 99 ? 47.646 80.454 13.719 1.00 25.36 98 GLY B N 1
ATOM 2076 C CA . GLY B 1 99 ? 46.360 81.088 13.552 1.00 24.54 98 GLY B CA 1
ATOM 2077 C C . GLY B 1 99 ? 46.101 81.972 14.759 1.00 24.63 98 GLY B C 1
ATOM 2078 O O . GLY B 1 99 ? 46.584 81.692 15.877 1.00 21.77 98 GLY B O 1
ATOM 2079 N N A ARG B 1 100 ? 45.379 83.058 14.522 0.50 25.42 99 ARG B N 1
ATOM 2080 N N B ARG B 1 100 ? 45.379 83.064 14.512 0.50 25.13 99 ARG B N 1
ATOM 2081 C CA A ARG B 1 100 ? 44.990 83.994 15.564 0.50 26.04 99 ARG B CA 1
ATOM 2082 C CA B ARG B 1 100 ? 45.083 84.089 15.514 0.50 25.55 99 ARG B CA 1
ATOM 2083 C C A ARG B 1 100 ? 43.603 84.520 15.280 0.50 26.63 99 ARG B C 1
ATOM 2084 C C B ARG B 1 100 ? 43.791 84.839 15.193 0.50 25.22 99 ARG B C 1
ATOM 2085 O O A ARG B 1 100 ? 42.996 84.199 14.253 0.50 24.33 99 ARG B O 1
ATOM 2086 O O B ARG B 1 100 ? 43.461 85.056 14.013 0.50 21.42 99 ARG B O 1
ATOM 2101 N N . VAL B 1 101 ? 43.087 85.270 16.244 1.00 27.57 100 VAL B N 1
ATOM 2102 C CA . VAL B 1 101 ? 41.877 86.059 16.069 1.00 27.27 100 VAL B CA 1
ATOM 2103 C C . VAL B 1 101 ? 42.413 87.445 15.813 1.00 26.36 100 VAL B C 1
ATOM 2104 O O . VAL B 1 101 ? 43.275 87.926 16.549 1.00 26.60 100 VAL B O 1
ATOM 2108 N N . SER B 1 102 ? 41.981 88.046 14.717 1.00 25.68 101 SER B N 1
ATOM 2109 C CA . SER B 1 102 ? 42.434 89.395 14.359 1.00 28.69 101 SER B CA 1
ATOM 2110 C C . SER B 1 102 ? 41.406 90.457 14.696 1.00 25.89 101 SER B C 1
ATOM 2111 O O . SER B 1 102 ? 41.733 91.606 14.803 1.00 27.99 101 SER B O 1
ATOM 2114 N N . ASN B 1 103 ? 40.162 90.064 14.871 1.00 30.32 102 ASN B N 1
ATOM 2115 C CA . ASN B 1 103 ? 39.070 90.987 15.095 1.00 27.89 102 ASN B CA 1
ATOM 2116 C C . ASN B 1 103 ? 37.878 90.193 15.559 1.00 28.14 102 ASN B C 1
ATOM 2117 O O . ASN B 1 103 ? 37.703 89.037 15.136 1.00 26.13 102 ASN B O 1
ATOM 2122 N N . PHE B 1 104 ? 37.076 90.785 16.448 1.00 23.56 103 PHE B N 1
ATOM 2123 C CA . PHE B 1 104 ? 35.856 90.163 16.902 1.00 24.21 103 PHE B CA 1
ATOM 2124 C C . PHE B 1 104 ? 34.759 91.155 17.119 1.00 27.05 103 PHE B C 1
ATOM 2125 O O . PHE B 1 104 ? 34.991 92.337 17.441 1.00 23.54 103 PHE B O 1
ATOM 2133 N N . ARG B 1 105 ? 33.549 90.658 16.907 1.00 25.89 104 ARG B N 1
ATOM 2134 C CA . ARG B 1 105 ? 32.331 91.407 17.163 1.00 25.28 104 ARG B CA 1
ATOM 2135 C C . ARG B 1 105 ? 31.512 90.630 18.167 1.00 25.27 104 ARG B C 1
ATOM 2136 O O . ARG B 1 105 ? 32.040 89.730 18.779 1.00 32.45 104 ARG B O 1
ATOM 2144 N N . THR B 1 106 ? 30.227 90.954 18.334 1.00 26.95 105 THR B N 1
ATOM 2145 C CA . THR B 1 106 ? 29.385 90.307 19.351 1.00 23.51 105 THR B CA 1
ATOM 2146 C C . THR B 1 106 ? 29.148 88.807 19.097 1.00 23.76 105 THR B C 1
ATOM 2147 O O . THR B 1 106 ? 29.310 87.962 20.011 1.00 22.94 105 THR B O 1
ATOM 2151 N N . THR B 1 107 ? 28.793 88.481 17.860 1.00 19.53 106 THR B N 1
ATOM 2152 C CA . THR B 1 107 ? 28.386 87.138 17.487 1.00 22.43 106 THR B CA 1
ATOM 2153 C C . THR B 1 107 ? 29.215 86.575 16.323 1.00 21.08 106 THR B C 1
ATOM 2154 O O . THR B 1 107 ? 28.857 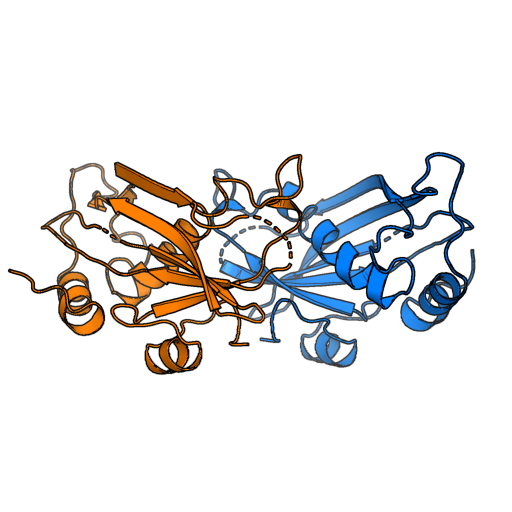85.579 15.713 1.00 22.25 106 THR B O 1
ATOM 2158 N N . SER B 1 108 ? 30.368 87.176 16.057 1.00 22.57 107 SER B N 1
ATOM 2159 C CA . SER B 1 108 ? 31.211 86.719 14.979 1.00 20.31 107 SER B CA 1
ATOM 2160 C C . SER B 1 108 ? 32.630 87.192 15.198 1.00 23.87 107 SER B C 1
ATOM 2161 O O . SER B 1 108 ? 32.893 88.141 15.986 1.00 23.21 107 SER B O 1
ATOM 2164 N N . PHE B 1 109 ? 33.558 86.578 14.482 1.00 20.68 108 PHE B N 1
ATOM 2165 C CA . PHE B 1 109 ? 34.943 86.964 14.592 1.00 21.47 108 PHE B CA 1
ATOM 2166 C C . PHE B 1 109 ? 35.739 86.579 13.341 1.00 24.31 108 PHE B C 1
ATOM 2167 O O . PHE B 1 109 ? 35.230 85.873 12.460 1.00 22.16 108 PHE B O 1
ATOM 2175 N N . THR B 1 110 ? 36.942 87.140 13.253 1.00 23.21 109 THR B N 1
ATOM 2176 C CA . THR B 1 110 ? 37.849 86.901 12.109 1.00 25.38 109 THR B CA 1
ATOM 2177 C C . THR B 1 110 ? 39.142 86.319 12.589 1.00 25.58 109 THR B C 1
ATOM 2178 O O . THR B 1 110 ? 39.748 86.853 13.529 1.00 24.51 109 THR B O 1
ATOM 2190 N N . GLU B 1 112 ? 43.080 84.955 11.199 1.00 24.88 111 GLU B N 1
ATOM 2191 C CA . GLU B 1 112 ? 44.144 84.974 10.184 1.00 24.55 111 GLU B CA 1
ATOM 2192 C C . GLU B 1 112 ? 45.052 83.794 10.467 1.00 26.78 111 GLU B C 1
ATOM 2193 O O . GLU B 1 112 ? 45.128 83.349 11.593 1.00 24.15 111 GLU B O 1
ATOM 2199 N N . PHE B 1 113 ? 45.615 83.228 9.389 1.00 25.57 112 PHE B N 1
ATOM 2200 C CA . PHE B 1 113 ? 46.348 82.002 9.430 1.00 27.38 112 PHE B CA 1
ATOM 2201 C C . PHE B 1 113 ? 47.568 82.144 8.535 1.00 25.71 112 PHE B C 1
ATOM 2202 O O . PHE B 1 113 ? 47.596 83.025 7.654 1.00 24.32 112 PHE B O 1
ATOM 2210 N N . ALA B 1 114 ? 48.579 81.329 8.806 1.00 24.85 113 ALA B N 1
ATOM 2211 C CA . ALA B 1 114 ? 49.733 81.179 7.902 1.00 25.31 113 ALA B CA 1
ATOM 2212 C C . ALA B 1 114 ? 50.246 79.772 8.025 1.00 25.88 113 ALA B C 1
ATOM 2213 O O . ALA B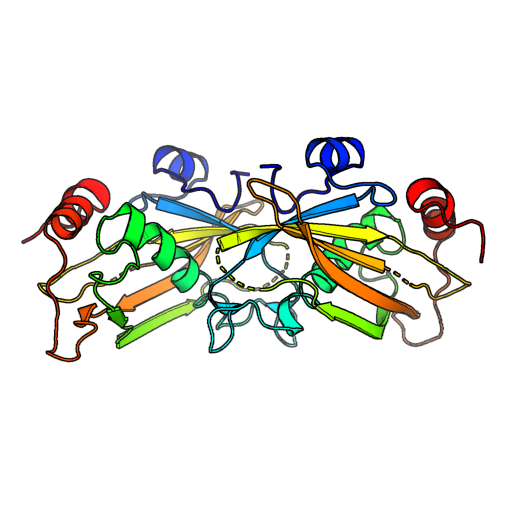 1 114 ? 50.030 79.126 9.052 1.00 23.30 113 ALA B O 1
ATOM 2215 N N . CYS B 1 115 ? 50.948 79.333 6.974 1.00 23.38 114 CYS B N 1
ATOM 2216 C CA . CYS B 1 115 ? 51.604 78.040 6.921 1.00 22.07 114 CYS B CA 1
ATOM 2217 C C . CYS B 1 115 ? 53.074 78.297 6.726 1.00 21.38 114 CYS B C 1
ATOM 2218 O O . CYS B 1 115 ? 53.450 79.022 5.798 1.00 21.02 114 CYS B O 1
ATOM 2221 N N . TRP B 1 116 ? 53.875 77.774 7.665 1.00 19.38 115 TRP B N 1
ATOM 2222 C CA . TRP B 1 116 ? 55.327 77.924 7.694 1.00 21.53 115 TRP B CA 1
ATOM 2223 C C . TRP B 1 116 ? 55.944 76.607 7.421 1.00 22.66 115 TRP B C 1
ATOM 2224 O O . TRP B 1 116 ? 55.801 75.647 8.224 1.00 23.76 115 TRP B O 1
ATOM 2235 N N . ARG B 1 117 ? 56.624 76.515 6.287 1.00 25.25 116 ARG B N 1
ATOM 2236 C CA . ARG B 1 117 ? 57.387 75.314 6.002 1.00 26.06 116 ARG B CA 1
ATOM 2237 C C . ARG B 1 117 ? 58.713 75.288 6.780 1.00 26.06 116 ARG B C 1
ATOM 2238 O O . ARG B 1 117 ? 59.470 76.254 6.787 1.00 27.82 116 ARG B O 1
ATOM 2246 N N . LEU B 1 118 ? 58.973 74.150 7.419 1.00 25.91 117 LEU B N 1
ATOM 2247 C CA . LEU B 1 118 ? 60.206 73.903 8.157 1.00 28.70 117 LEU B CA 1
ATOM 2248 C C . LEU B 1 118 ? 61.093 73.098 7.236 1.00 32.13 117 LEU B C 1
ATOM 2249 O O . LEU B 1 118 ? 61.074 71.873 7.238 1.00 36.06 117 LEU B O 1
ATOM 2254 N N . GLY B 1 119 ? 61.802 73.793 6.380 1.00 35.60 118 GLY B N 1
ATOM 2255 C CA . GLY B 1 119 ? 62.808 73.153 5.523 1.00 39.55 118 GLY B CA 1
ATOM 2256 C C . GLY B 1 119 ? 64.184 73.559 6.035 1.00 37.98 118 GLY B C 1
ATOM 2257 O O . GLY B 1 119 ? 64.366 73.826 7.234 1.00 39.33 118 GLY B O 1
ATOM 2258 N N . ASP B 1 120 ? 65.137 73.598 5.110 1.00 38.69 119 ASP B N 1
ATOM 2259 C CA . ASP B 1 120 ? 66.471 74.181 5.371 1.00 39.12 119 ASP B CA 1
ATOM 2260 C C . ASP B 1 120 ? 66.347 75.657 5.710 1.00 38.14 119 ASP B C 1
ATOM 2261 O O . ASP B 1 120 ? 67.166 76.177 6.452 1.00 39.88 119 ASP B O 1
ATOM 2262 N N . ALA B 1 121 ? 65.332 76.308 5.117 1.00 37.77 120 ALA B N 1
ATOM 2263 C CA . ALA B 1 121 ? 64.856 77.647 5.501 1.00 38.42 120 ALA B CA 1
ATOM 2264 C C . ALA B 1 121 ? 63.443 77.535 6.051 1.00 34.39 120 ALA B C 1
ATOM 2265 O O . ALA B 1 121 ? 62.676 76.663 5.652 1.00 37.98 120 ALA B O 1
ATOM 2267 N N . VAL B 1 122 ? 63.089 78.437 6.951 1.00 32.82 121 VAL B N 1
ATOM 2268 C CA . VAL B 1 122 ? 61.709 78.537 7.382 1.00 33.35 121 VAL B CA 1
ATOM 2269 C C . VAL B 1 122 ? 61.083 79.552 6.447 1.00 34.51 121 VAL B C 1
ATOM 2270 O O . VAL B 1 122 ? 61.660 80.593 6.222 1.00 34.10 121 VAL B O 1
ATOM 2274 N N . GLU B 1 123 ? 59.928 79.208 5.878 1.00 31.80 122 GLU B N 1
ATOM 2275 C CA . GLU B 1 123 ? 59.360 79.962 4.795 1.00 32.19 122 GLU B CA 1
ATOM 2276 C C . GLU B 1 123 ? 57.832 79.957 4.889 1.00 25.71 122 GLU B C 1
ATOM 2277 O O . GLU B 1 123 ? 57.231 78.903 5.071 1.00 23.72 122 GLU B O 1
ATOM 2283 N N . CYS B 1 124 ? 57.213 81.113 4.758 1.00 20.67 123 CYS B N 1
ATOM 2284 C CA . CYS B 1 124 ? 55.746 81.149 4.715 1.00 22.17 123 CYS B CA 1
ATOM 2285 C C . CYS B 1 124 ? 55.237 80.720 3.314 1.00 22.31 123 CYS B C 1
ATOM 2286 O O . CYS B 1 124 ? 55.516 81.373 2.343 1.00 23.73 123 CYS B O 1
ATOM 2289 N N . THR B 1 125 ? 54.552 79.586 3.218 1.00 20.76 124 THR B N 1
ATOM 2290 C CA . THR B 1 125 ? 54.007 79.114 1.941 1.00 21.90 124 THR B CA 1
ATOM 2291 C C . THR B 1 125 ? 52.593 79.604 1.586 1.00 24.22 124 THR B C 1
ATOM 2292 O O . THR B 1 125 ? 52.149 79.460 0.409 1.00 23.60 124 THR B O 1
ATOM 2296 N N . SER B 1 126 ? 51.875 80.163 2.573 1.00 24.47 125 SER B N 1
ATOM 2297 C CA . SER B 1 126 ? 50.444 80.479 2.407 1.00 22.40 125 SER B CA 1
ATOM 2298 C C . SER B 1 126 ? 49.981 81.299 3.593 1.00 25.57 125 SER B C 1
ATOM 2299 O O . SER B 1 126 ? 50.495 81.127 4.693 1.00 27.16 125 SER B O 1
ATOM 2302 N N . GLU B 1 127 ? 49.048 82.210 3.327 1.00 26.09 126 GLU B N 1
ATOM 2303 C CA . GLU B 1 127 ? 48.268 82.905 4.332 1.00 25.64 126 GLU B CA 1
ATOM 2304 C C . GLU B 1 127 ? 46.804 82.668 4.090 1.00 26.67 126 GLU B C 1
ATOM 2305 O O . GLU B 1 127 ? 46.384 82.279 2.992 1.00 26.51 126 GLU B O 1
ATOM 2311 N N . GLY B 1 128 ? 46.016 82.855 5.144 1.00 26.78 127 GLY B N 1
ATOM 2312 C CA . GLY B 1 128 ? 44.583 82.612 5.054 1.00 26.08 127 GLY B CA 1
ATOM 2313 C C . GLY B 1 128 ? 43.819 83.432 6.060 1.00 26.63 127 GLY B C 1
ATOM 2314 O O . GLY B 1 128 ? 44.414 84.034 6.944 1.00 25.14 127 GLY B O 1
ATOM 2315 N N . SER B 1 129 ? 42.506 83.464 5.882 1.00 26.45 128 SER B N 1
ATOM 2316 C CA . SER B 1 129 ? 41.608 84.093 6.825 1.00 27.31 128 SER B CA 1
ATOM 2317 C C . SER B 1 129 ? 40.273 83.353 6.833 1.00 28.31 128 SER B C 1
ATOM 2318 O O . SER B 1 129 ? 39.971 82.554 5.940 1.00 28.89 128 SER B O 1
ATOM 2321 N N . ALA B 1 130 ? 39.486 83.596 7.878 1.00 26.68 129 ALA B N 1
ATOM 2322 C CA . ALA B 1 130 ? 38.140 83.035 7.981 1.00 25.77 129 ALA B CA 1
ATOM 2323 C C . ALA B 1 130 ? 37.252 83.966 8.764 1.00 26.32 129 ALA B C 1
ATOM 2324 O O . ALA B 1 130 ? 37.689 84.563 9.739 1.00 24.46 129 ALA B O 1
ATOM 2326 N N . VAL B 1 131 ? 36.000 84.061 8.358 1.00 24.11 130 VAL B N 1
ATOM 2327 C CA . VAL B 1 131 ? 34.988 84.772 9.167 1.00 27.86 130 VAL B CA 1
ATOM 2328 C C . VAL B 1 131 ? 34.003 83.715 9.667 1.00 26.81 130 VAL B C 1
ATOM 2329 O O . VAL B 1 131 ? 33.394 82.963 8.856 1.00 25.21 130 VAL B O 1
ATOM 2333 N N . VAL B 1 132 ? 33.879 83.639 10.996 1.00 24.31 131 VAL B N 1
ATOM 2334 C CA . VAL B 1 132 ? 33.031 82.653 11.684 1.00 25.14 131 VAL B CA 1
ATOM 2335 C C . VAL B 1 132 ? 31.927 83.332 12.490 1.00 26.26 131 VAL B C 1
ATOM 2336 O O . VAL B 1 132 ? 32.200 84.302 13.239 1.00 25.08 131 VAL B O 1
ATOM 2340 N N A VAL B 1 133 ? 30.716 82.796 12.358 0.50 24.91 132 VAL B N 1
ATOM 2341 N N B VAL B 1 133 ? 30.700 82.835 12.353 0.50 24.47 132 VAL B N 1
ATOM 2342 C CA A VAL B 1 133 ? 29.527 83.252 13.062 0.50 26.89 132 VAL B CA 1
ATOM 2343 C CA B VAL B 1 133 ? 29.566 83.330 13.124 0.50 26.14 132 VAL B CA 1
ATOM 2344 C C A VAL B 1 133 ? 29.147 82.195 14.106 0.50 25.28 132 VAL B C 1
ATOM 2345 C C B VAL B 1 133 ? 29.061 82.224 14.061 0.50 24.85 132 VAL B C 1
ATOM 2346 O O A VAL B 1 133 ? 29.413 80.997 13.914 0.50 25.30 132 VAL B O 1
ATOM 2347 O O B VAL B 1 133 ? 29.162 81.031 13.760 0.50 24.86 132 VAL B O 1
ATOM 2354 N N . LEU B 1 134 ? 28.545 82.651 15.204 1.00 24.32 133 LEU B N 1
ATOM 2355 C CA . LEU B 1 134 ? 28.024 81.762 16.245 1.00 25.72 133 LEU B CA 1
ATOM 2356 C C . LEU B 1 134 ? 26.525 81.772 16.155 1.00 25.06 133 LEU B C 1
ATOM 2357 O O . LEU B 1 134 ? 25.907 82.845 16.180 1.00 25.29 133 LEU B O 1
ATOM 2362 N N . LEU B 1 135 ? 25.952 80.571 16.057 1.00 25.41 134 LEU B N 1
ATOM 2363 C CA . LEU B 1 135 ? 24.510 80.396 16.056 1.00 27.15 134 LEU B CA 1
ATOM 2364 C C . LEU B 1 135 ? 24.084 79.547 17.234 1.00 28.10 134 LEU B C 1
ATOM 2365 O O . LEU B 1 135 ? 24.818 78.663 17.667 1.00 27.04 134 LEU B O 1
ATOM 2370 N N . ASN B 1 136 ? 22.871 79.823 17.714 1.00 28.91 135 ASN B N 1
ATOM 2371 C CA . ASN B 1 136 ? 22.191 78.998 18.701 1.00 32.41 135 ASN B CA 1
ATOM 2372 C C . ASN B 1 136 ? 21.769 77.662 18.122 1.00 34.64 135 ASN B C 1
ATOM 2373 O O . ASN B 1 136 ? 21.055 77.642 17.127 1.00 35.67 135 ASN B O 1
ATOM 2378 N N . ARG B 1 137 ? 22.177 76.562 18.757 1.00 36.61 136 ARG B N 1
ATOM 2379 C CA . ARG B 1 137 ? 21.847 75.224 18.258 1.00 36.32 136 ARG B CA 1
ATOM 2380 C C . ARG B 1 137 ? 20.347 74.980 18.177 1.00 36.41 136 ARG B C 1
ATOM 2381 O O . ARG B 1 137 ? 19.912 74.108 17.442 1.00 39.79 136 ARG B O 1
ATOM 2389 N N . ASP B 1 138 ? 19.561 75.755 18.916 1.00 36.67 137 ASP B N 1
ATOM 2390 C CA . ASP B 1 138 ? 18.097 75.678 18.849 1.00 39.25 137 ASP B CA 1
ATOM 2391 C C . ASP B 1 138 ? 17.445 76.536 17.756 1.00 39.85 137 ASP B C 1
ATOM 2392 O O . ASP B 1 138 ? 16.223 76.693 17.752 1.00 42.72 137 ASP B O 1
ATOM 2397 N N . GLY B 1 139 ? 18.241 77.146 16.884 1.00 40.47 138 GLY B N 1
ATOM 2398 C CA . GLY B 1 139 ? 17.697 77.880 15.739 1.00 40.56 138 GLY B CA 1
ATOM 2399 C C . GLY B 1 139 ? 17.181 79.281 16.010 1.00 41.93 138 GLY B C 1
ATOM 2400 O O . GLY B 1 139 ? 16.700 79.945 15.092 1.00 44.77 138 GLY B O 1
ATOM 2401 N N . SER B 1 140 ? 17.281 79.757 17.247 1.00 40.98 139 SER B N 1
ATOM 2402 C CA . SER B 1 140 ? 16.794 81.097 17.585 1.00 42.37 139 SER B CA 1
ATOM 2403 C C . SER B 1 140 ? 17.687 82.260 17.075 1.00 42.24 139 SER B C 1
ATOM 2404 O O . SER B 1 140 ? 17.371 83.425 17.308 1.00 43.30 139 SER B O 1
ATOM 2407 N N . GLY B 1 141 ? 18.797 81.950 16.410 1.00 40.53 140 GLY B N 1
ATOM 2408 C CA . GLY B 1 141 ? 19.606 82.979 15.750 1.00 38.83 140 GLY B CA 1
ATOM 2409 C C . GLY B 1 141 ? 21.040 83.028 16.232 1.00 35.12 140 GLY B C 1
ATOM 2410 O O . GLY B 1 141 ? 21.627 82.009 16.561 1.00 31.60 140 GLY B O 1
ATOM 2411 N N . ARG B 1 142 ? 21.596 84.235 16.264 1.00 33.66 141 ARG B N 1
ATOM 2412 C CA . ARG B 1 142 ? 22.993 84.441 16.605 1.00 30.80 141 ARG B CA 1
ATOM 2413 C C . ARG B 1 142 ? 23.197 84.246 18.104 1.00 29.73 141 ARG B C 1
ATOM 2414 O O . ARG B 1 142 ? 22.299 84.430 18.899 1.00 31.51 141 ARG B O 1
ATOM 2422 N N . TYR B 1 143 ? 24.407 83.897 18.484 1.00 28.09 142 TYR B N 1
ATOM 2423 C CA . TYR B 1 143 ? 24.749 83.572 19.854 1.00 28.13 142 TYR B CA 1
ATOM 2424 C C . TYR B 1 143 ? 25.997 84.400 20.120 1.00 25.74 142 TYR B C 1
ATOM 2425 O O . TYR B 1 143 ? 26.946 84.386 19.319 1.00 25.34 142 TYR B O 1
ATOM 2434 N N . PRO B 1 144 ? 26.006 85.148 21.220 1.00 26.85 143 PRO B N 1
ATOM 2435 C CA . PRO B 1 144 ? 27.181 85.974 21.497 1.00 26.96 143 PRO B CA 1
ATOM 2436 C C . PRO B 1 144 ? 28.402 85.171 21.907 1.00 26.55 143 PRO B C 1
ATOM 2437 O O . PRO B 1 144 ? 28.303 84.168 22.637 1.00 25.95 143 PRO B O 1
ATOM 2441 N N . ILE B 1 145 ? 29.567 85.593 21.424 1.00 26.62 144 ILE B N 1
ATOM 2442 C CA . ILE B 1 145 ? 30.812 84.980 21.862 1.00 25.87 144 ILE B CA 1
ATOM 2443 C C . ILE B 1 145 ? 30.909 85.046 23.386 1.00 25.66 144 ILE B C 1
ATOM 2444 O O . ILE B 1 145 ? 30.736 86.129 23.963 1.00 22.59 144 ILE B O 1
ATOM 2449 N N . PRO B 1 146 ? 31.167 83.894 24.050 1.00 23.94 145 PRO B N 1
ATOM 2450 C CA . PRO B 1 146 ? 31.228 83.932 25.508 1.00 25.74 145 PRO B CA 1
ATOM 2451 C C . PRO B 1 146 ? 32.215 84.939 26.022 1.00 22.69 145 PRO B C 1
ATOM 2452 O O . PRO B 1 146 ? 33.229 85.186 25.351 1.00 21.49 145 PRO B O 1
ATOM 2456 N N . GLU B 1 147 ? 31.942 85.479 27.217 1.00 23.39 146 GLU B N 1
ATOM 2457 C CA . GLU B 1 147 ? 32.816 86.503 27.793 1.00 24.21 146 GLU B CA 1
ATOM 2458 C C . GLU B 1 147 ? 34.247 86.033 28.022 1.00 22.87 146 GLU B C 1
ATOM 2459 O O . GLU B 1 147 ? 35.179 86.787 27.761 1.00 19.13 146 GLU B O 1
ATOM 2465 N N . ALA B 1 148 ? 34.434 84.767 28.401 1.00 25.08 147 ALA B N 1
ATOM 2466 C CA . ALA B 1 148 ? 35.786 84.202 28.555 1.00 24.16 147 ALA B CA 1
ATOM 2467 C C . ALA B 1 148 ? 36.540 84.048 27.226 1.00 24.84 147 ALA B C 1
ATOM 2468 O O . ALA B 1 148 ? 37.781 84.070 27.174 1.00 24.40 147 ALA B O 1
ATOM 2470 N N . GLY B 1 149 ? 35.791 83.885 26.147 1.00 23.69 148 GLY B N 1
ATOM 2471 C CA . GLY B 1 149 ? 36.345 83.945 24.812 1.00 22.02 148 GLY B CA 1
ATOM 2472 C C . GLY B 1 149 ? 36.787 85.321 24.396 1.00 23.97 148 GLY B C 1
ATOM 2473 O O . GLY B 1 149 ? 37.887 85.490 23.884 1.00 23.82 148 GLY B O 1
ATOM 2474 N N . ARG B 1 150 ? 35.932 86.316 24.613 1.00 23.52 149 ARG B N 1
ATOM 2475 C CA . ARG B 1 150 ? 36.326 87.705 24.385 1.00 24.02 149 ARG B CA 1
ATOM 2476 C C . ARG B 1 150 ? 37.620 88.005 25.196 1.00 24.14 149 ARG B C 1
ATOM 2477 O O . ARG B 1 150 ? 38.565 88.578 24.653 1.00 24.79 149 ARG B O 1
ATOM 2485 N N . ALA B 1 151 ? 37.684 87.548 26.447 1.00 24.09 150 ALA B N 1
ATOM 2486 C CA . ALA B 1 151 ? 38.846 87.820 27.321 1.00 24.66 150 ALA B CA 1
ATOM 2487 C C . ALA B 1 151 ? 40.142 87.178 26.773 1.00 25.28 150 ALA B C 1
ATOM 2488 O O . ALA B 1 151 ? 41.209 87.791 26.765 1.00 23.12 150 ALA B O 1
ATOM 2490 N N . SER B 1 152 ? 40.039 85.957 26.293 1.00 26.02 151 SER B N 1
ATOM 2491 C CA . SER B 1 152 ? 41.209 85.238 25.736 1.00 25.10 151 SER B CA 1
ATOM 2492 C C . SER B 1 152 ? 41.708 85.881 24.474 1.00 24.76 151 SER B C 1
ATOM 2493 O O . SER B 1 152 ? 42.882 85.993 24.283 1.00 24.22 151 SER B O 1
ATOM 2496 N N . PHE B 1 153 ? 40.796 86.279 23.595 1.00 25.52 152 PHE B N 1
ATOM 2497 C CA . PHE B 1 153 ? 41.160 87.000 22.416 1.00 24.62 152 PHE B CA 1
ATOM 2498 C C . PHE B 1 153 ? 42.000 88.223 22.780 1.00 26.55 152 PHE B C 1
ATOM 2499 O O . PHE B 1 153 ? 43.022 88.505 22.166 1.00 27.77 152 PHE B O 1
ATOM 2507 N N . VAL B 1 154 ? 41.583 88.955 23.804 1.00 24.50 153 VAL B N 1
ATOM 2508 C CA . VAL B 1 154 ? 42.308 90.165 24.236 1.00 21.78 153 VAL B CA 1
ATOM 2509 C C . VAL B 1 154 ? 43.675 89.832 24.860 1.00 23.54 153 VAL B C 1
ATOM 2510 O O . VAL B 1 154 ? 44.680 90.437 24.494 1.00 24.76 153 VAL B O 1
ATOM 2514 N N . THR B 1 155 ? 43.690 88.889 25.798 1.00 19.69 154 THR B N 1
ATOM 2515 C CA . THR B 1 155 ? 44.860 88.620 26.556 1.00 23.99 154 THR B CA 1
ATOM 2516 C C . THR B 1 155 ? 45.827 87.723 25.800 1.00 24.78 154 THR B C 1
ATOM 2517 O O . THR B 1 155 ? 47.008 87.854 25.998 1.00 30.13 154 THR B O 1
ATOM 2521 N N . GLU B 1 156 ? 45.358 86.870 24.895 1.00 24.99 155 GLU B N 1
ATOM 2522 C CA . GLU B 1 156 ? 46.282 85.969 24.171 1.00 25.82 155 GLU B CA 1
ATOM 2523 C C . GLU B 1 156 ? 46.594 86.375 22.752 1.00 25.76 155 GLU B C 1
ATOM 2524 O O . GLU B 1 156 ? 47.732 86.207 22.306 1.00 29.15 155 GLU B O 1
ATOM 2530 N N . ASP B 1 157 ? 45.598 86.859 22.012 1.00 23.92 156 ASP B N 1
ATOM 2531 C CA . ASP B 1 157 ? 45.804 87.248 20.657 1.00 23.92 156 ASP B CA 1
ATOM 2532 C C . ASP B 1 157 ? 46.177 88.726 20.602 1.00 27.28 156 ASP B C 1
ATOM 2533 O O . ASP B 1 157 ? 46.624 89.204 19.564 1.00 27.26 156 ASP B O 1
ATOM 2538 N N . GLY B 1 158 ? 46.009 89.456 21.708 1.00 27.30 157 GLY B N 1
ATOM 2539 C CA . GLY B 1 158 ? 46.364 90.882 21.749 1.00 27.84 157 GLY B CA 1
ATOM 2540 C C . GLY B 1 158 ? 45.476 91.735 20.853 1.00 28.84 157 GLY B C 1
ATOM 2541 O O . GLY B 1 158 ? 45.893 92.797 20.364 1.00 28.59 157 GLY B O 1
ATOM 2542 N N . VAL B 1 159 ? 44.254 91.264 20.624 1.00 26.94 158 VAL B N 1
ATOM 2543 C CA . VAL B 1 159 ? 43.259 92.043 19.893 1.00 31.87 158 VAL B CA 1
ATOM 2544 C C . VAL B 1 159 ? 42.641 93.011 20.910 1.00 34.85 158 VAL B C 1
ATOM 2545 O O . VAL B 1 159 ? 42.079 92.559 21.888 1.00 36.43 158 VAL B O 1
ATOM 2549 N N . LEU B 1 160 ? 42.750 94.311 20.706 1.00 36.76 159 LEU B N 1
ATOM 2550 C CA . LEU B 1 160 ? 42.040 95.248 21.607 1.00 41.50 159 LEU B CA 1
ATOM 2551 C C . LEU B 1 160 ? 40.509 95.151 21.425 1.00 43.55 159 LEU B C 1
ATOM 2552 O O . LEU B 1 160 ? 40.012 94.932 20.326 1.00 43.18 159 LEU B O 1
ATOM 2557 N N . ALA B 1 161 ? 39.745 95.226 22.505 1.00 44.99 160 ALA B N 1
ATOM 2558 C CA . ALA B 1 161 ? 38.298 95.017 22.360 1.00 45.58 160 ALA B CA 1
ATOM 2559 C C . ALA B 1 161 ? 37.702 96.219 21.610 1.00 47.70 160 ALA B C 1
ATOM 2560 O O . ALA B 1 161 ? 36.679 96.091 20.930 1.00 49.20 160 ALA B O 1
ATOM 2562 N N . ALA B 1 162 ? 38.371 97.365 21.729 1.00 46.39 161 ALA B N 1
ATOM 2563 C CA . ALA B 1 162 ? 38.039 98.558 20.972 1.00 49.35 161 ALA B CA 1
ATOM 2564 C C . ALA B 1 162 ? 38.493 98.415 19.517 1.00 50.88 161 ALA B C 1
ATOM 2565 O O . ALA B 1 162 ? 38.202 99.280 18.691 1.00 50.37 161 ALA B O 1
#

Radius of gyration: 22.13 Å; Cα contacts (8 Å, |Δi|>4): 631; chains: 2; bounding box: 51×66×49 Å

Organism: Jannaschia sp. (strain CCS1) (NCBI:txid290400)